Protein 6JJZ (pdb70)

B-factor: mean 35.09, std 12.52, range [17.29, 82.87]

Solvent-accessible surface area: 14186 Å² total; per-residue (Å²): 125,24,70,24,60,132,85,54,52,3,5,36,12,132,100,16,74,52,23,4,25,18,55,90,85,102,64,12,26,52,38,20,36,64,117,66,110,191,96,86,65,52,57,107,3,62,75,161,65,53,10,60,9,51,78,122,49,108,30,142,85,148,32,52,15,18,8,11,26,99,101,98,156,27,46,95,58,24,6,0,93,40,14,74,141,138,124,121,139,151,166,104,126,106,111,84,60,96,60,12,59,82,19,38,29,89,18,131,27,118,146,55,94,53,16,10,3,17,28,87,83,96,67,10,23,53,40,20,35,84,119,63,111,196,99,79,61,45,56,112,3,118,80,157,58,48,11,63,7,37,76,91,50,90,34,137,143,121,30,72,16,21,7,5,27,104,100,104,120,26,38,84,67,33,5,2,52,42,11,58,155,132,128,98,185,76,18,26,110,45,111,56,8,53,103,70,126,154,78,21,23,110,41,111,56,8,51,78,42,132

Sequence (210 aa):
SDPLPDNWEMAYTEKGEVYFIDHNTKTTSWLDPRLAKKAKPPEECKENELPYGWEKIDDPIYGTYYVDHINRRTQFENPVLEAKRKLQSEFEENEDSDPLPDNWEMAYTEKGEVYFIDHNTKTTSWLDPRLAKKAKPPEECKENELPYGWEKIDDPIYGTYYVDHINRRTQFENPVLEAKRKLQDRPPPYVAPPSYEDRPPPYVAPPSYE

Nearest PDB structures (foldseek):
  6jjz-assembly2_B  TM=1.011E+00  e=1.314E-18  Mus musculus
  6kkg-assembly2_B  TM=9.875E-01  e=2.073E-16  Mus musculus
  6j68-assembly1_A  TM=7.005E-01  e=6.373E-10  Mus musculus
  7bqf-assembly1_A-2  TM=5.981E-01  e=3.565E-08  Mus musculus
  2kxq-assembly1_A  TM=3.936E-01  e=7.627E-06  Homo sapiens

Organism: Mus musculus (NCBI:txid10090)

Foldseek 3Di:
DPDAPPQKDWDADPVGQIKIAHRVVRDIFSDRPVPDDDFDQLLPDDPPDGTPQKDWDADPPPGIWMARRVVGDIGRDRRNVVVNVVVD/DPVVVVDDDDDADPQKDWDADPVRQIWIARRVVRDIFNDRPVPDDDFDQLLPDDPPDGGPQKDWDADPPPGIWMARRVVGDIGRDRRSVVCVVVPD/DDDPDDDDDDDDD/DDDDDDDDDDDDD

InterPro domains:
  IPR001202 WW domain [PF00397] (303-332)
  IPR001202 WW domain [PS01159] (307-332)
  IPR001202 WW domain [PS01159] (353-378)
  IPR001202 WW domain [PS50020] (301-334)
  IPR001202 WW domain [PS50020] (347-380)
  IPR001202 WW domain [SM00456] (302-334)
  IPR001202 WW domain [SM00456] (348-380)
  IPR001202 WW domain [cd00201] (304-334)
  IPR001202 WW domain [cd00201] (350-380)
  IPR001478 PDZ domain [PF00595] (20-96)
  IPR001478 PDZ domain [PF00595] (427-494)
  IPR001478 PDZ domain [PF00595] (607-668)
  IPR001478 PDZ domain [PF00595] (780-857)
  IPR001478 PDZ domain [PF00595] (920-1005)
  IPR001478 PDZ domain [PF00595] (1140-1217)
  IPR001478 PDZ domain [PS50106] (17-101)
  IPR001478 PDZ domain [PS50106] (425-494)
  IPR001478 PDZ domain [PS50106] (604-667)
  IPR001478 PDZ domain [PS50106] (777-859)
  IPR001478 PDZ domain [PS50106] (919-1009)

GO terms:
  GO:0005515 protein binding (F, IPI)
  GO:0070697 activin receptor binding (F, IPI)
  GO:0007165 signal transduction (P, IPI)
  GO:0030425 dendrite (C, IDA)
  GO:2000809 positive regulation of synaptic vesicle clustering (P, IDA)
  GO:0097118 neuroligin clustering involved in postsynaptic membrane assembly (P, IDA)
  GO:0097546 ciliary base (C, IDA)
  GO:0001750 photoreceptor outer segment (C, IDA)
  GO:0001917 photoreceptor inner segment (C, IDA)
  GO:0005737 cytoplasm (C, IDA)
  GO:0005814 centriole (C, IDA)
  GO:0005886 plasma membrane (C, IDA)
  GO:0032926 negative regulation of activin receptor signaling pathway (P, IDA)
  GO:0060395 SMAD protein signal transduction (P, IDA)
  GO:0072583 clathrin-dependent endocytosis (P, IMP)
  GO:0070699 type II activin receptor binding (F, IPI)
  GO:0046332 SMAD binding (F, IPI)

Secondary structure (DSSP, 8-state):
--PPPTTEEEEE-TT--EEEEETTTTEEESS-GGG------GGGS-TT---TTEEEEEETTTEEEEEETTTTEEESS-HHHHHHHHH-/--TTTTSPPPPPPTTEEEEE-TT--EEEEETTTTEEESS-GGG------GGGS-TT---TTEEEEEETTTEEEEEETTTTEEESS-HHHHHHHHH-/---PPP-PPPPP-/--PPPP---PPP-

Radius of gyration: 23.73 Å; Cα contacts (8 Å, |Δi|>4): 358; chains: 4; bounding box: 59×40×75 Å

Structure (mmCIF, N/CA/C/O backbone):
data_6JJZ
#
_entry.id   6JJZ
#
_cell.length_a   46.899
_cell.length_b   58.582
_cell.length_c   86.298
_cell.angle_alpha   90.00
_cell.angle_beta   90.00
_cell.angle_gamma   90.00
#
_symmetry.space_group_name_H-M   'P 21 21 21'
#
loop_
_entity.id
_entity.type
_entity.pdbx_description
1 polymer 'Membrane-associated guanylate kinase, WW and PDZ domain-containing protein 2'
2 polymer 'Peptide from Dendrin'
3 non-polymer 'ACETATE ION'
4 non-polymer 'SULFATE ION'
5 water water
#
loop_
_atom_site.group_PDB
_atom_site.id
_atom_site.type_symbol
_atom_site.label_atom_id
_atom_site.label_alt_id
_atom_site.label_comp_id
_atom_site.label_asym_id
_atom_site.label_entity_id
_atom_site.label_seq_id
_atom_site.pdbx_PDB_ins_code
_atom_site.Cartn_x
_atom_site.Cartn_y
_atom_site.Cartn_z
_atom_site.occupancy
_atom_site.B_iso_or_equiv
_atom_site.auth_seq_id
_atom_site.auth_comp_id
_atom_site.auth_asym_id
_atom_site.auth_atom_id
_atom_site.pdbx_PDB_model_num
ATOM 1 N N . SER A 1 12 ? -4.493 7.123 5.731 1.00 63.09 300 SER A N 1
ATOM 2 C CA . SER A 1 12 ? -5.943 7.253 5.649 1.00 62.68 300 SER A CA 1
ATOM 3 C C . SER A 1 12 ? -6.655 6.339 6.647 1.00 58.20 300 SER A C 1
ATOM 4 O O . SER A 1 12 ? -7.300 5.367 6.262 1.00 60.58 300 SER A O 1
ATOM 6 N N . ASP A 1 13 ? -6.531 6.655 7.931 1.00 50.31 301 ASP A N 1
ATOM 7 C CA . ASP A 1 13 ? -7.263 5.934 8.968 1.00 46.01 301 ASP A CA 1
ATOM 8 C C . ASP A 1 13 ? -8.710 6.415 9.179 1.00 44.68 301 ASP A C 1
ATOM 9 O O . ASP A 1 13 ? -9.606 5.583 9.322 1.00 45.08 301 ASP A O 1
ATOM 14 N N . PRO A 1 14 ? -8.952 7.745 9.210 1.00 40.40 302 PRO A N 1
ATOM 15 C CA . PRO A 1 14 ? -10.294 8.159 9.644 1.00 36.36 302 PRO A CA 1
ATOM 16 C C . PRO A 1 14 ? -11.441 7.713 8.737 1.00 37.66 302 PRO A C 1
ATOM 17 O O . PRO A 1 14 ? -11.311 7.653 7.510 1.00 39.52 302 PRO A O 1
ATOM 21 N N . LEU A 1 15 ? -12.562 7.391 9.372 1.00 37.71 303 LEU A N 1
ATOM 22 C CA . LEU A 1 15 ? -13.823 7.210 8.671 1.00 31.84 303 LEU A CA 1
ATOM 23 C C . LEU A 1 15 ? -14.313 8.576 8.232 1.00 30.39 303 LEU A C 1
ATOM 24 O O . LEU A 1 15 ? -13.863 9.594 8.770 1.00 33.59 303 LEU A O 1
ATOM 29 N N . PRO A 1 16 ? -15.235 8.615 7.256 1.00 32.97 304 PRO A N 1
ATOM 30 C CA . PRO A 1 16 ? -15.872 9.886 6.906 1.00 33.77 304 PRO A CA 1
ATOM 31 C C . PRO A 1 16 ? -16.560 10.508 8.111 1.00 36.08 304 PRO A C 1
ATOM 32 O O . PRO A 1 16 ? -16.872 9.807 9.076 1.00 34.65 304 PRO A O 1
ATOM 36 N N . ASP A 1 17 ? -16.778 11.815 8.057 1.00 36.24 305 ASP A N 1
ATOM 37 C CA . ASP A 1 17 ? -17.460 12.511 9.134 1.00 38.01 305 ASP A CA 1
ATOM 38 C C . ASP A 1 17 ? -18.814 11.880 9.438 1.00 33.75 305 ASP A C 1
ATOM 39 O O . ASP A 1 17 ? -19.573 11.535 8.529 1.00 35.18 305 ASP A O 1
ATOM 44 N N . ASN A 1 18 ? -19.080 11.723 10.732 1.00 32.96 306 ASN A N 1
ATOM 45 C CA . ASN A 1 18 ? -20.348 11.234 11.262 1.00 36.70 306 ASN A CA 1
ATOM 46 C C . ASN A 1 18 ? -20.533 9.735 11.036 1.00 32.57 306 ASN A C 1
ATOM 47 O O . ASN A 1 18 ? -21.655 9.240 11.043 1.00 32.35 306 ASN A O 1
ATOM 52 N N . TRP A 1 19 ? -19.423 9.022 10.859 1.00 28.45 307 TRP A N 1
ATOM 53 C CA . TRP A 1 19 ? -19.436 7.563 10.831 1.00 25.11 307 TRP A CA 1
ATOM 54 C C . TRP A 1 19 ? -18.782 6.993 12.080 1.00 27.98 307 TRP A C 1
ATOM 55 O O . TRP A 1 19 ? -17.913 7.630 12.683 1.00 30.41 307 TRP A O 1
ATOM 66 N N . GLU A 1 20 ? -19.188 5.780 12.445 1.00 25.36 308 GLU A N 1
ATOM 67 C CA . GLU A 1 20 ? -18.499 4.995 13.467 1.00 25.96 308 GLU A CA 1
ATOM 68 C C . GLU A 1 20 ? -18.271 3.575 12.957 1.00 27.16 308 GLU A C 1
ATOM 69 O O . GLU A 1 20 ? -18.810 3.179 11.916 1.00 25.09 308 GLU A O 1
ATOM 75 N N . MET A 1 21 ? -17.458 2.807 13.671 1.00 22.92 309 MET A N 1
ATOM 76 C CA . MET A 1 21 ? -17.349 1.379 13.383 1.00 21.50 309 MET A CA 1
ATOM 77 C C . MET A 1 21 ? -17.542 0.644 14.694 1.00 25.37 309 MET A C 1
ATOM 78 O O . MET A 1 21 ? -17.212 1.166 15.762 1.00 26.34 309 MET A O 1
ATOM 83 N N . ALA A 1 22 ? -18.115 -0.546 14.609 1.00 23.85 310 ALA A N 1
ATOM 84 C CA . ALA A 1 22 ? -18.411 -1.335 15.797 1.00 23.94 310 ALA A CA 1
ATOM 85 C C . ALA A 1 22 ? -18.349 -2.820 15.482 1.00 25.11 310 ALA A C 1
ATOM 86 O O . ALA A 1 22 ? -18.140 -3.213 14.327 1.00 25.26 310 ALA A O 1
ATOM 88 N N . TYR A 1 23 ? -18.528 -3.652 16.507 1.00 25.57 311 TYR A N 1
ATOM 89 C CA . TYR A 1 23 ? -18.320 -5.098 16.365 1.00 24.57 311 TYR A CA 1
ATOM 90 C C . TYR A 1 23 ? -19.482 -5.916 16.908 1.00 24.15 311 TYR A C 1
ATOM 91 O O . TYR A 1 23 ? -20.074 -5.570 17.934 1.00 27.37 311 TYR A O 1
ATOM 100 N N . THR A 1 24 ? -19.818 -6.985 16.188 1.00 26.21 312 THR A N 1
ATOM 101 C CA . THR A 1 24 ? -20.846 -7.921 16.614 1.00 23.98 312 THR A CA 1
ATOM 102 C C . THR A 1 24 ? -20.285 -8.781 17.732 1.00 27.06 312 THR A C 1
ATOM 103 O O . THR A 1 24 ? -19.096 -8.714 18.019 1.00 28.84 312 THR A O 1
ATOM 107 N N . GLU A 1 25 ? -21.131 -9.600 18.350 1.00 32.13 313 GLU A N 1
ATOM 108 C CA . GLU A 1 25 ? -20.672 -10.486 19.414 1.00 33.89 313 GLU A CA 1
ATOM 109 C C . GLU A 1 25 ? -19.715 -11.538 18.876 1.00 33.12 313 GLU A C 1
ATOM 110 O O . GLU A 1 25 ? -19.016 -12.195 19.643 1.00 37.93 313 GLU A O 1
ATOM 116 N N . LYS A 1 26 ? -19.693 -11.693 17.555 1.00 30.82 314 LYS A N 1
ATOM 117 C CA . LYS A 1 26 ? -18.811 -12.651 16.901 1.00 35.27 314 LYS A CA 1
ATOM 118 C C . LYS A 1 26 ? -17.514 -11.983 16.484 1.00 28.81 314 LYS A C 1
ATOM 119 O O . LYS A 1 26 ? -16.665 -12.610 15.856 1.00 32.25 314 LYS A O 1
ATOM 125 N N . GLY A 1 27 ? -17.378 -10.702 16.823 1.00 28.37 315 GLY A N 1
ATOM 126 C CA . GLY A 1 27 ? -16.178 -9.943 16.518 1.00 32.01 315 GLY A CA 1
ATOM 127 C C . GLY A 1 27 ? -16.112 -9.404 15.102 1.00 30.90 315 GLY A C 1
ATOM 128 O O . GLY A 1 27 ? -15.038 -9.038 14.629 1.00 32.99 315 GLY A O 1
ATOM 129 N N . GLU A 1 28 ? -17.257 -9.362 14.422 1.00 28.35 316 GLU A N 1
ATOM 130 C CA . GLU A 1 28 ? -17.319 -8.912 13.032 1.00 26.07 316 GLU A CA 1
ATOM 131 C C . GLU A 1 28 ? -17.471 -7.404 12.990 1.00 26.85 316 GLU A C 1
ATOM 132 O O . GLU A 1 28 ? -18.356 -6.864 13.642 1.00 26.04 316 GLU A O 1
ATOM 138 N N . VAL A 1 29 ? -16.628 -6.728 12.217 1.00 28.08 317 VAL A N 1
ATOM 139 C CA . VAL A 1 29 ? -16.717 -5.276 12.127 1.00 24.46 317 VAL A CA 1
ATOM 140 C C . VAL A 1 29 ? -17.859 -4.863 11.206 1.00 22.67 317 VAL A C 1
ATOM 141 O O . VAL A 1 29 ? -18.162 -5.541 10.210 1.00 24.54 317 VAL A O 1
ATOM 145 N N . TYR A 1 30 ? -18.518 -3.765 11.559 1.00 23.25 318 TYR A N 1
ATOM 146 C CA . TYR A 1 30 ? -19.490 -3.149 10.657 1.00 25.39 318 TYR A CA 1
ATOM 147 C C . TYR A 1 30 ? -19.437 -1.636 10.824 1.00 24.44 318 TYR A C 1
ATOM 148 O O . TYR A 1 30 ? -18.805 -1.111 11.748 1.00 23.65 318 TYR A O 1
ATOM 157 N N . PHE A 1 31 ? -20.095 -0.926 9.920 1.00 22.24 319 PHE A N 1
ATOM 158 C CA . PHE A 1 31 ? -19.926 0.507 9.865 1.00 22.07 319 PHE A CA 1
ATOM 159 C C . PHE A 1 31 ? -21.251 1.221 10.054 1.00 23.00 319 PHE A C 1
ATOM 160 O O . PHE A 1 31 ? -22.289 0.770 9.576 1.00 24.84 319 PHE A O 1
ATOM 168 N N . ILE A 1 32 ? -21.201 2.305 10.816 1.00 21.73 320 ILE A N 1
ATOM 169 C CA . ILE A 1 32 ? -22.391 3.042 11.219 1.00 21.55 320 ILE A CA 1
ATOM 170 C C . ILE A 1 32 ? -22.363 4.418 10.590 1.00 23.76 320 ILE A C 1
ATOM 171 O O . ILE A 1 32 ? -21.449 5.203 10.826 1.00 28.89 320 ILE A O 1
ATOM 176 N N . ASP A 1 33 ? -23.358 4.681 9.747 1.00 24.48 321 ASP A N 1
ATOM 177 C CA . ASP A 1 33 ? -23.480 5.949 9.047 1.00 25.60 321 ASP A CA 1
ATOM 178 C C . ASP A 1 33 ? -24.566 6.818 9.681 1.00 27.55 321 ASP A C 1
ATOM 179 O O . ASP A 1 33 ? -25.753 6.650 9.398 1.00 31.67 321 ASP A O 1
ATOM 184 N N . HIS A 1 34 ? -24.157 7.750 10.542 1.00 28.79 322 HIS A N 1
ATOM 185 C CA . HIS A 1 34 ? -25.116 8.631 11.207 1.00 31.08 322 HIS A CA 1
ATOM 186 C C . HIS A 1 34 ? -25.748 9.650 10.255 1.00 33.35 322 HIS A C 1
ATOM 187 O O . HIS A 1 34 ? -26.746 10.290 10.594 1.00 38.80 322 HIS A O 1
ATOM 194 N N . ASN A 1 35 ? -25.170 9.810 9.067 1.00 32.22 323 ASN A N 1
ATOM 195 C CA . ASN A 1 35 ? -25.732 10.737 8.088 1.00 33.59 323 ASN A CA 1
ATOM 196 C C . ASN A 1 35 ? -27.085 10.272 7.578 1.00 37.36 323 ASN A C 1
ATOM 197 O O . ASN A 1 35 ? -27.972 11.082 7.303 1.00 46.23 323 ASN A O 1
ATOM 202 N N . THR A 1 36 ? -27.236 8.962 7.454 1.00 34.14 324 THR A N 1
ATOM 203 C CA . THR A 1 36 ? -28.432 8.376 6.870 1.00 33.96 324 THR A CA 1
ATOM 204 C C . THR A 1 36 ? -29.125 7.441 7.840 1.00 34.91 324 THR A C 1
ATOM 205 O O . THR A 1 36 ? -30.154 6.845 7.505 1.00 35.71 324 THR A O 1
ATOM 209 N N . LYS A 1 37 ? -28.551 7.326 9.037 1.00 31.50 325 LYS A N 1
ATOM 210 C CA . LYS A 1 37 ? -29.061 6.443 10.082 1.00 37.47 325 LYS A CA 1
ATOM 211 C C . LYS A 1 37 ? -29.158 5.002 9.588 1.00 35.85 325 LYS A C 1
ATOM 212 O O . LYS A 1 37 ? -30.200 4.351 9.716 1.00 35.78 325 LYS A O 1
ATOM 216 N N . THR A 1 38 ? -28.061 4.521 9.009 1.00 28.17 326 THR A N 1
ATOM 217 C CA . THR A 1 38 ? -27.975 3.156 8.502 1.00 24.53 326 THR A CA 1
ATOM 218 C C . THR A 1 38 ? -26.684 2.486 8.951 1.00 23.64 326 THR A C 1
ATOM 219 O O . THR A 1 38 ? -25.757 3.145 9.422 1.00 27.37 326 THR A O 1
ATOM 223 N N . THR A 1 39 ? -26.632 1.165 8.784 1.00 22.99 327 THR A N 1
ATOM 224 C CA . THR A 1 39 ? -25.428 0.385 9.046 1.00 22.37 327 THR A CA 1
ATOM 225 C C . THR A 1 39 ? -25.130 -0.479 7.828 1.00 23.30 327 THR A C 1
ATOM 226 O O . THR A 1 39 ? -26.033 -0.823 7.072 1.00 28.48 327 THR A O 1
ATOM 230 N N . SER A 1 40 ? -23.865 -0.841 7.656 1.00 22.82 328 SER A N 1
ATOM 231 C CA . SER A 1 40 ? -23.447 -1.627 6.489 1.00 23.65 328 SER A CA 1
ATOM 232 C C . SER A 1 40 ? -22.212 -2.435 6.812 1.00 25.05 328 SER A C 1
ATOM 233 O O . SER A 1 40 ? -21.393 -2.016 7.640 1.00 23.13 328 SER A O 1
ATOM 236 N N . TRP A 1 41 ? -22.063 -3.587 6.167 1.00 19.63 329 TRP A N 1
ATOM 237 C CA . TRP A 1 41 ? -20.836 -4.358 6.314 1.00 19.38 329 TRP A CA 1
ATOM 238 C C . TRP A 1 41 ? -19.684 -3.698 5.566 1.00 22.42 329 TRP A C 1
ATOM 239 O O . TRP A 1 41 ? -18.521 -3.996 5.824 1.00 25.24 329 TRP A O 1
ATOM 250 N N . LEU A 1 42 ? -20.005 -2.833 4.608 1.00 22.31 330 LEU A N 1
ATOM 251 C CA . LEU A 1 42 ? -18.973 -2.245 3.759 1.00 21.50 330 LEU A CA 1
ATOM 252 C C . LEU A 1 42 ? -18.245 -1.077 4.405 1.00 23.01 330 LEU A C 1
ATOM 253 O O . LEU A 1 42 ? -18.861 -0.087 4.797 1.00 24.25 330 LEU A O 1
ATOM 258 N N . ASP A 1 43 ? -16.925 -1.195 4.475 1.00 22.70 331 ASP A N 1
ATOM 259 C CA . ASP A 1 43 ? -16.059 -0.081 4.887 1.00 19.12 331 ASP A CA 1
ATOM 260 C C . ASP A 1 43 ? -16.084 1.010 3.812 1.00 24.40 331 ASP A C 1
ATOM 261 O O . ASP A 1 43 ? -15.610 0.782 2.697 1.00 24.04 331 ASP A O 1
ATOM 266 N N . PRO A 1 44 ? -16.617 2.201 4.137 1.00 24.33 332 PRO A N 1
ATOM 267 C CA . PRO A 1 44 ? -16.697 3.245 3.108 1.00 25.24 332 PRO A CA 1
ATOM 268 C C . PRO A 1 44 ? -15.316 3.692 2.630 1.00 26.18 332 PRO A C 1
ATOM 269 O O . PRO A 1 44 ? -15.181 4.216 1.526 1.00 28.32 332 PRO A O 1
ATOM 273 N N . ARG A 1 45 ? -14.297 3.481 3.460 1.00 26.09 333 ARG A N 1
ATOM 274 C CA . ARG A 1 45 ? -12.936 3.862 3.105 1.00 25.07 333 ARG A CA 1
ATOM 275 C C . ARG A 1 45 ? -12.388 2.982 1.992 1.00 24.74 333 ARG A C 1
ATOM 276 O O . ARG A 1 45 ? -11.422 3.362 1.330 1.00 29.12 333 ARG A O 1
ATOM 284 N N . LEU A 1 46 ? -13.001 1.811 1.813 1.00 22.91 334 LEU A N 1
ATOM 285 C CA . LEU A 1 46 ? -12.511 0.800 0.881 1.00 22.34 334 LEU A CA 1
ATOM 286 C C . LEU A 1 46 ? -13.317 0.748 -0.425 1.00 21.43 334 LEU A C 1
ATOM 287 O O . LEU A 1 46 ? -13.061 -0.122 -1.261 1.00 25.86 334 LEU A O 1
ATOM 292 N N . ALA A 1 47 ? -14.278 1.655 -0.585 1.00 23.01 335 ALA A N 1
ATOM 293 C CA . ALA A 1 47 ? -15.123 1.635 -1.797 1.00 24.21 335 ALA A CA 1
ATOM 294 C C . ALA A 1 47 ? -14.295 1.766 -3.063 1.00 23.81 335 ALA A C 1
ATOM 295 O O . ALA A 1 47 ? -13.379 2.591 -3.132 1.00 24.69 335 ALA A O 1
ATOM 297 N N . LYS A 1 48 ? -14.649 0.975 -4.078 1.00 22.63 336 LYS A N 1
ATOM 298 C CA . LYS A 1 48 ? -13.974 1.035 -5.371 1.00 23.64 336 LYS A CA 1
ATOM 299 C C . LYS A 1 48 ? -14.967 1.343 -6.489 1.00 25.50 336 LYS A C 1
ATOM 300 O O . LYS A 1 48 ? -16.179 1.267 -6.291 1.00 25.18 336 LYS A O 1
ATOM 304 N N . LYS A 1 49 ? -14.448 1.682 -7.667 1.00 29.41 337 LYS A N 1
ATOM 305 C CA . LYS A 1 49 ? -15.318 2.027 -8.781 1.00 29.96 337 LYS A CA 1
ATOM 306 C C . LYS A 1 49 ? -16.219 0.851 -9.131 1.00 24.15 337 LYS A C 1
ATOM 307 O O . LYS A 1 49 ? -15.787 -0.304 -9.138 1.00 27.63 337 LYS A O 1
ATOM 313 N N . ALA A 1 50 ? -17.477 1.150 -9.422 1.00 26.43 338 ALA A N 1
ATOM 314 C CA . ALA A 1 50 ? -18.388 0.125 -9.896 1.00 25.06 338 ALA A CA 1
ATOM 315 C C . ALA A 1 50 ? -17.954 -0.348 -11.281 1.00 22.60 338 ALA A C 1
ATOM 316 O O . ALA A 1 50 ? -17.357 0.413 -12.048 1.00 27.44 338 ALA A O 1
ATOM 318 N N . LYS A 1 51 ? -18.231 -1.613 -11.568 1.00 23.49 339 LYS A N 1
ATOM 319 C CA . LYS A 1 51 ? -18.004 -2.158 -12.911 1.00 27.94 339 LYS A CA 1
ATOM 320 C C . LYS A 1 51 ? -19.168 -3.052 -13.274 1.00 22.92 339 LYS A C 1
ATOM 321 O O . LYS A 1 51 ? -19.584 -3.888 -12.466 1.00 23.95 339 LYS A O 1
ATOM 327 N N . PRO A 1 52 ? -19.702 -2.888 -14.492 1.00 23.32 340 PRO A N 1
ATOM 328 C CA . PRO A 1 52 ? -20.645 -3.904 -14.965 1.00 27.70 340 PRO A CA 1
ATOM 329 C C . PRO A 1 52 ? -20.065 -5.298 -14.767 1.00 20.59 340 PRO A C 1
ATOM 330 O O . PRO A 1 52 ? -18.886 -5.508 -15.035 1.00 21.25 340 PRO A O 1
ATOM 334 N N . PRO A 1 53 ? -20.886 -6.245 -14.302 1.00 22.28 341 PRO A N 1
ATOM 335 C CA . PRO A 1 53 ? -20.339 -7.556 -13.948 1.00 24.27 341 PRO A CA 1
ATOM 336 C C . PRO A 1 53 ? -19.702 -8.257 -15.144 1.00 24.07 341 PRO A C 1
ATOM 337 O O . PRO A 1 53 ? -18.693 -8.932 -14.986 1.00 23.52 341 PRO A O 1
ATOM 341 N N . GLU A 1 54 ? -20.247 -8.059 -16.343 1.00 20.94 342 GLU A N 1
ATOM 342 C CA . GLU A 1 54 ? -19.720 -8.747 -17.502 1.00 21.52 342 GLU A CA 1
ATOM 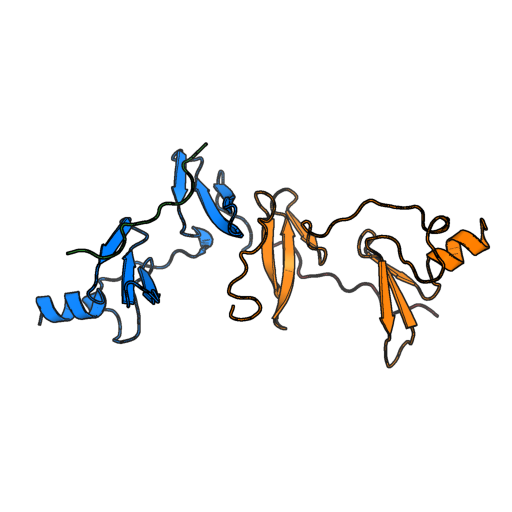343 C C . GLU A 1 54 ? -18.342 -8.223 -17.915 1.00 23.21 342 GLU A C 1
ATOM 344 O O . GLU A 1 54 ? -17.634 -8.857 -18.692 1.00 26.59 342 GLU A O 1
ATOM 350 N N . GLU A 1 55 ? -17.950 -7.071 -17.374 1.00 22.57 343 GLU A N 1
ATOM 351 C CA . GLU A 1 55 ? -16.670 -6.476 -17.744 1.00 22.56 343 GLU A CA 1
ATOM 352 C C . GLU A 1 55 ? -15.553 -6.892 -16.780 1.00 26.85 343 GLU A C 1
ATOM 353 O O . GLU A 1 55 ? -14.408 -6.459 -16.918 1.00 27.41 343 GLU A O 1
ATOM 359 N N . CYS A 1 56 ? -15.879 -7.750 -15.820 1.00 22.90 344 CYS A N 1
ATOM 360 C CA . CYS A 1 56 ? -14.860 -8.252 -14.898 1.00 22.75 344 CYS A CA 1
ATOM 361 C C . CYS A 1 56 ? -14.168 -9.468 -15.503 1.00 27.94 344 CYS A C 1
ATOM 362 O O . CYS A 1 56 ? -14.729 -10.149 -16.360 1.00 28.90 344 CYS A O 1
ATOM 365 N N . LYS A 1 57 ? -12.935 -9.716 -15.070 1.00 36.72 345 LYS A N 1
ATOM 366 C CA . LYS A 1 57 ? -12.197 -10.895 -15.502 1.00 40.76 345 LYS A CA 1
ATOM 367 C C . LYS A 1 57 ? -12.779 -12.134 -14.839 1.00 42.68 345 LYS A C 1
ATOM 368 O O . LYS A 1 57 ? -13.550 -12.029 -13.883 1.00 39.45 345 LYS A O 1
ATOM 370 N N . GLU A 1 58 ? -12.410 -13.301 -15.359 1.00 46.80 346 GLU A N 1
ATOM 371 C CA . GLU A 1 58 ? -12.981 -14.572 -14.926 1.00 48.71 346 GLU A CA 1
ATOM 372 C C . GLU A 1 58 ? -12.893 -14.802 -13.418 1.00 49.38 346 GLU A C 1
ATOM 373 O O . GLU A 1 58 ? -13.880 -15.190 -12.792 1.00 52.93 346 GLU A O 1
ATOM 375 N N . ASN A 1 59 ? -11.724 -14.564 -12.833 1.00 47.92 347 ASN A N 1
ATOM 376 C CA . ASN A 1 59 ? -11.533 -14.836 -11.407 1.00 51.75 347 ASN A CA 1
ATOM 377 C C . ASN A 1 59 ? -11.629 -13.584 -10.528 1.00 54.27 347 ASN A C 1
ATOM 378 O O . ASN A 1 59 ? -11.090 -13.541 -9.422 1.00 53.96 347 ASN A O 1
ATOM 383 N N . GLU A 1 60 ? -12.331 -12.576 -11.032 1.00 51.95 348 GLU A N 1
ATOM 384 C CA . GLU A 1 60 ? -12.504 -11.300 -10.348 1.00 46.18 348 GLU A CA 1
ATOM 385 C C . GLU A 1 60 ? -13.983 -11.076 -10.051 1.00 41.85 348 GLU A C 1
ATOM 386 O O . GLU A 1 60 ? -14.838 -11.465 -10.848 1.00 45.03 348 GLU A O 1
ATOM 392 N N . LEU A 1 61 ? -14.297 -10.477 -8.902 1.00 30.39 349 LEU A N 1
ATOM 393 C CA . LEU A 1 61 ? -15.675 -10.090 -8.640 1.00 27.62 349 LEU A CA 1
ATOM 394 C C . LEU A 1 61 ? -15.789 -8.577 -8.650 1.00 26.93 349 LEU A C 1
ATOM 395 O O . LEU A 1 61 ? -14.819 -7.884 -8.346 1.00 29.29 349 LEU A O 1
ATOM 400 N N . PRO A 1 62 ? -16.973 -8.049 -9.005 1.00 25.21 350 PRO A N 1
ATOM 401 C CA . PRO A 1 62 ? -17.097 -6.596 -8.929 1.00 21.45 350 PRO A CA 1
ATOM 402 C C . PRO A 1 62 ? -17.018 -6.141 -7.488 1.00 21.11 350 PRO A C 1
ATOM 403 O O . PRO A 1 62 ? -17.296 -6.935 -6.593 1.00 23.62 350 PRO A O 1
ATOM 407 N N . TYR A 1 63 ? -16.654 -4.888 -7.275 1.00 24.05 351 TYR A N 1
ATOM 408 C CA . TYR A 1 63 ? -16.639 -4.368 -5.909 1.00 21.19 351 TYR A CA 1
ATOM 409 C C . TYR A 1 63 ? -17.994 -4.549 -5.230 1.00 27.30 351 TYR A C 1
ATOM 410 O O . TYR A 1 63 ? -19.040 -4.336 -5.842 1.00 26.80 351 TYR A O 1
ATOM 419 N N . GLY A 1 64 ? -17.969 -4.934 -3.956 1.00 25.17 352 GLY A N 1
ATOM 420 C CA . GLY A 1 64 ? -19.185 -5.094 -3.179 1.00 23.14 352 GLY A CA 1
ATOM 421 C C . GLY A 1 64 ? -19.644 -6.535 -3.062 1.00 24.61 352 GLY A C 1
ATOM 422 O O . GLY A 1 64 ? -20.473 -6.868 -2.212 1.00 26.13 352 GLY A O 1
ATOM 423 N N . TRP A 1 65 ? -19.113 -7.401 -3.922 1.00 23.42 353 TRP A N 1
ATOM 424 C CA . TRP A 1 65 ? -19.462 -8.818 -3.872 1.00 20.93 353 TRP A CA 1
ATOM 425 C C . TRP A 1 65 ? -18.502 -9.641 -3.032 1.00 23.66 353 TRP A C 1
ATOM 426 O O . TRP A 1 65 ? -17.297 -9.378 -3.001 1.00 28.22 353 TRP A O 1
ATOM 437 N N . GLU A 1 66 ? -19.052 -10.681 -2.420 1.00 24.37 354 GLU A N 1
ATOM 438 C CA . GLU A 1 66 ? -18.299 -11.621 -1.607 1.00 26.95 354 GLU A CA 1
ATOM 439 C C . GLU A 1 66 ? -18.677 -13.048 -1.993 1.00 29.77 354 GLU A C 1
ATOM 440 O O . GLU A 1 66 ? -19.862 -13.363 -2.155 1.00 27.66 354 GLU A O 1
ATOM 446 N N . LYS A 1 67 ? -17.673 -13.907 -2.151 1.00 27.05 355 LYS A N 1
ATOM 447 C CA . LYS A 1 67 ? -17.914 -15.328 -2.378 1.00 26.84 355 LYS A CA 1
ATOM 448 C C . LYS A 1 67 ? -17.906 -16.042 -1.037 1.00 30.18 355 LYS A C 1
ATOM 449 O O . LYS A 1 67 ? -16.978 -15.874 -0.261 1.00 33.10 355 LYS A O 1
ATOM 455 N N . ILE A 1 68 ? -18.948 -16.813 -0.762 1.00 28.15 356 ILE A N 1
ATOM 456 C CA . ILE A 1 68 ? -19.023 -17.545 0.504 1.00 29.07 356 ILE A CA 1
ATOM 457 C C . ILE A 1 68 ? -19.001 -19.039 0.242 1.00 33.42 356 ILE A C 1
ATOM 458 O O . ILE A 1 68 ? -19.764 -19.548 -0.584 1.00 36.77 356 ILE A O 1
ATOM 463 N N . ASP A 1 69 ? -18.115 -19.752 0.927 1.00 40.29 357 ASP A N 1
ATOM 464 C CA . ASP A 1 69 ? -18.125 -21.202 0.818 1.00 47.17 357 ASP A CA 1
ATOM 465 C C . ASP A 1 69 ? -18.664 -21.777 2.113 1.00 48.76 357 ASP A C 1
ATOM 466 O O . ASP A 1 69 ? -17.949 -21.873 3.109 1.00 51.19 357 ASP A O 1
ATOM 471 N N . ASP A 1 70 ? -19.943 -22.130 2.089 1.00 49.18 358 ASP A N 1
ATOM 472 C CA . ASP A 1 70 ? -20.630 -22.652 3.258 1.00 56.26 358 ASP A CA 1
ATOM 473 C C . ASP A 1 70 ? -20.486 -24.170 3.308 1.00 54.94 358 ASP A C 1
ATOM 474 O O . ASP A 1 70 ? -20.799 -24.855 2.335 1.00 53.29 358 ASP A O 1
ATOM 479 N N . PRO A 1 71 ? -20.000 -24.699 4.444 1.00 62.83 359 PRO A N 1
ATOM 480 C CA . PRO A 1 71 ? -19.830 -26.147 4.610 1.00 62.47 359 PRO A CA 1
ATOM 481 C C . PRO A 1 71 ? -21.135 -26.914 4.415 1.00 62.73 359 PRO A C 1
ATOM 482 O O . PRO A 1 71 ? -21.121 -28.027 3.891 1.00 65.79 359 PRO A O 1
ATOM 486 N N . ILE A 1 72 ? -22.249 -26.317 4.827 1.00 61.96 360 ILE A N 1
ATOM 487 C CA . ILE A 1 72 ? -23.542 -26.986 4.754 1.00 63.64 360 ILE A CA 1
ATOM 488 C C . ILE A 1 72 ? -24.354 -26.583 3.521 1.00 65.44 360 ILE A C 1
ATOM 489 O O . ILE A 1 72 ? -25.084 -27.398 2.958 1.00 59.67 360 ILE A O 1
ATOM 491 N N . TYR A 1 73 ? -24.227 -25.330 3.095 1.00 68.56 361 TYR A N 1
ATOM 492 C CA . TYR A 1 73 ? -25.087 -24.820 2.030 1.00 64.10 361 TYR A CA 1
ATOM 493 C C . TYR A 1 73 ? -24.340 -24.609 0.716 1.00 58.59 361 TYR A C 1
ATOM 494 O O . TYR A 1 73 ? -24.942 -24.278 -0.301 1.00 55.93 361 TYR A O 1
ATOM 503 N N . GLY A 1 74 ? -23.030 -24.823 0.738 1.00 54.85 362 GLY A N 1
ATOM 504 C CA . GLY A 1 74 ? -22.234 -24.749 -0.471 1.00 46.67 362 GLY A CA 1
ATOM 505 C C . GLY A 1 74 ? -21.825 -23.327 -0.806 1.00 40.41 362 GLY A C 1
ATOM 506 O O . GLY A 1 74 ? -21.983 -22.410 0.003 1.00 40.28 362 GLY A O 1
ATOM 507 N N . THR A 1 75 ? -21.293 -23.156 -2.012 1.00 42.23 363 THR A N 1
ATOM 508 C CA . THR A 1 75 ? -20.824 -21.859 -2.485 1.00 38.53 363 THR A CA 1
ATOM 509 C C . THR A 1 75 ? -21.988 -20.974 -2.932 1.00 31.64 363 THR A C 1
ATOM 510 O O . THR A 1 75 ? -22.904 -21.443 -3.604 1.00 32.01 363 THR A O 1
ATOM 514 N N . TYR A 1 76 ? -21.959 -19.700 -2.546 1.00 28.51 364 TYR A N 1
ATOM 515 C CA . TYR A 1 76 ? -22.885 -18.729 -3.114 1.00 30.89 364 TYR A CA 1
ATOM 516 C C . TYR A 1 76 ? -22.271 -17.345 -3.072 1.00 30.89 364 TYR A C 1
ATOM 517 O O . TYR A 1 76 ? -21.168 -17.158 -2.558 1.00 27.15 364 TYR A O 1
ATOM 526 N N . TYR A 1 77 ? -22.968 -16.371 -3.652 1.00 24.37 365 TYR A N 1
ATOM 527 C CA . TYR A 1 77 ? -22.397 -15.051 -3.811 1.00 21.63 365 TYR A CA 1
ATOM 528 C C . TYR A 1 77 ? -23.273 -14.038 -3.128 1.00 24.41 365 TYR A C 1
ATOM 529 O O . TYR A 1 77 ? -24.496 -14.133 -3.176 1.00 25.78 365 TYR A O 1
ATOM 538 N N . VAL A 1 78 ? -22.630 -13.070 -2.483 1.00 22.36 366 VAL A N 1
ATOM 539 C CA . VAL A 1 78 ? -23.326 -12.055 -1.702 1.00 23.89 366 VAL A CA 1
ATOM 540 C C . VAL A 1 78 ? -23.007 -10.669 -2.241 1.00 21.99 366 VAL A C 1
ATOM 541 O O . VAL A 1 78 ? -21.840 -10.306 -2.383 1.00 23.64 366 VAL A O 1
ATOM 545 N N . ASP A 1 79 ? -24.047 -9.897 -2.547 1.00 20.76 367 ASP A N 1
ATOM 546 C CA . ASP A 1 79 ? -23.891 -8.541 -3.044 1.00 19.54 367 ASP A CA 1
ATOM 547 C C . ASP A 1 79 ? -24.198 -7.608 -1.890 1.00 23.23 367 ASP A C 1
ATOM 548 O O . ASP A 1 79 ? -25.353 -7.460 -1.515 1.00 24.48 367 ASP A O 1
ATOM 553 N N . HIS A 1 80 ? -23.166 -6.973 -1.343 1.00 20.57 368 HIS A N 1
ATOM 554 C CA . HIS A 1 80 ? -23.353 -6.111 -0.174 1.00 20.08 368 HIS A CA 1
ATOM 555 C C . HIS A 1 80 ? -23.859 -4.715 -0.505 1.00 25.22 368 HIS A C 1
ATOM 556 O O . HIS A 1 80 ? -24.291 -3.987 0.391 1.00 23.26 368 HIS A O 1
ATOM 563 N N . ILE A 1 81 ? -23.802 -4.328 -1.778 1.00 22.77 369 ILE A N 1
ATOM 564 C CA . ILE A 1 81 ? -24.349 -3.048 -2.204 1.00 22.45 369 ILE A CA 1
ATOM 565 C C . ILE A 1 81 ? -25.870 -3.109 -2.222 1.00 21.90 369 ILE A C 1
ATOM 566 O O . ILE A 1 81 ? -26.547 -2.268 -1.613 1.00 27.75 369 ILE A O 1
ATOM 571 N N . ASN A 1 82 ? -26.398 -4.132 -2.895 1.00 24.43 370 ASN A N 1
ATOM 572 C CA . ASN A 1 82 ? -27.838 -4.307 -3.037 1.00 23.11 370 ASN A CA 1
ATOM 573 C C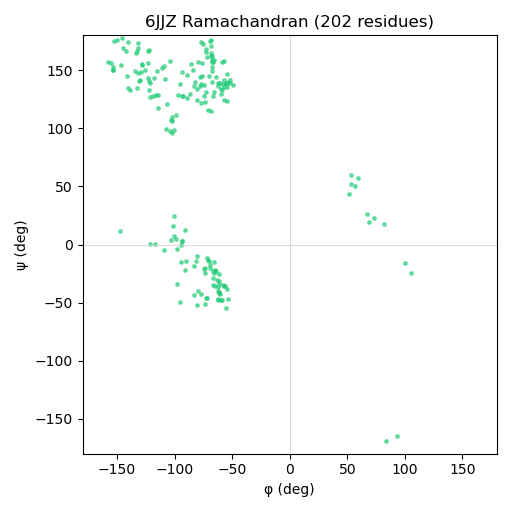 . ASN A 1 82 ? -28.463 -5.296 -2.052 1.00 26.80 370 ASN A C 1
ATOM 574 O O . ASN A 1 82 ? -29.687 -5.452 -2.030 1.00 28.15 370 ASN A O 1
ATOM 579 N N . ARG A 1 83 ? -27.622 -5.934 -1.233 1.00 23.24 371 ARG A N 1
ATOM 580 C CA . ARG A 1 83 ? -28.048 -6.883 -0.195 1.00 20.93 371 ARG A CA 1
ATOM 581 C C . ARG A 1 83 ? -28.823 -8.054 -0.793 1.00 27.91 371 ARG A C 1
ATOM 582 O O . ARG A 1 83 ? -29.966 -8.327 -0.417 1.00 30.51 371 ARG A O 1
ATOM 590 N N . ARG A 1 84 ? -28.169 -8.743 -1.723 1.00 29.75 372 ARG A N 1
ATOM 591 C CA . ARG A 1 84 ? -28.738 -9.892 -2.417 1.00 28.51 372 ARG A CA 1
ATOM 592 C C . ARG A 1 84 ? -27.836 -11.103 -2.231 1.00 27.80 372 ARG A C 1
ATOM 593 O O . ARG A 1 84 ? -26.648 -10.963 -1.981 1.00 26.09 372 ARG A O 1
ATOM 601 N N . THR A 1 85 ? -28.392 -12.301 -2.355 1.00 29.60 373 THR A N 1
ATOM 602 C CA . THR A 1 85 ? -27.561 -13.497 -2.401 1.00 24.61 373 THR A CA 1
ATOM 603 C C . THR A 1 85 ? -28.032 -14.330 -3.578 1.00 26.79 373 THR A C 1
ATOM 604 O O . THR A 1 85 ? -29.211 -14.318 -3.909 1.00 27.93 373 THR A O 1
ATOM 608 N N . GLN A 1 86 ? -27.105 -15.037 -4.211 1.00 25.14 374 GLN A N 1
ATOM 609 C CA . GLN A 1 86 ? -27.448 -15.868 -5.367 1.00 22.85 374 GLN A CA 1
ATOM 610 C C . GLN A 1 86 ? -26.446 -16.990 -5.528 1.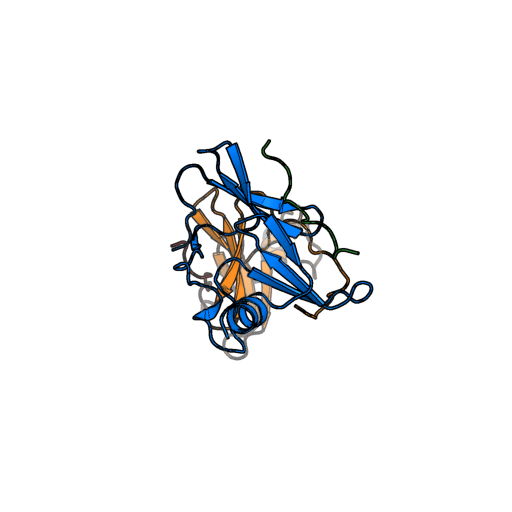00 23.81 374 GLN A C 1
ATOM 611 O O . GLN A 1 86 ? -25.305 -16.879 -5.099 1.00 25.04 374 GLN A O 1
ATOM 617 N N . PHE A 1 87 ? -26.867 -18.065 -6.189 1.00 26.52 375 PHE A N 1
ATOM 618 C CA . PHE A 1 87 ? -25.990 -19.196 -6.426 1.00 31.30 375 PHE A CA 1
ATOM 619 C C . PHE A 1 87 ? -24.990 -18.932 -7.557 1.00 28.08 375 PHE A C 1
ATOM 620 O O . PHE A 1 87 ? -23.820 -19.286 -7.459 1.00 27.42 375 PHE A O 1
ATOM 628 N N . GLU A 1 88 ? -25.447 -18.325 -8.645 1.00 25.69 376 GLU A N 1
ATOM 629 C CA . GLU A 1 88 ? -24.567 -18.147 -9.781 1.00 23.25 376 GLU A CA 1
ATOM 630 C C . GLU A 1 88 ? -23.533 -17.059 -9.561 1.00 25.53 376 GLU A C 1
ATOM 631 O O . GLU A 1 88 ? -23.846 -15.989 -9.040 1.00 25.60 376 GLU A O 1
ATOM 637 N N . ASN A 1 89 ? -22.300 -17.335 -9.976 1.00 23.71 377 ASN A N 1
ATOM 638 C CA . ASN A 1 89 ? -21.268 -16.305 -9.995 1.00 22.66 377 ASN A CA 1
ATOM 639 C C . ASN A 1 89 ? -21.772 -15.152 -10.861 1.00 26.64 377 ASN A C 1
ATOM 640 O O . ASN A 1 89 ? -22.118 -15.377 -12.018 1.00 24.45 377 ASN A O 1
ATOM 645 N N . PRO A 1 90 ? -21.818 -13.925 -10.314 1.00 20.62 378 PRO A N 1
ATOM 646 C CA . PRO A 1 90 ? -22.483 -12.828 -11.035 1.00 20.82 378 PRO A CA 1
ATOM 647 C C . PRO A 1 90 ? -21.777 -12.418 -12.324 1.00 22.30 378 PRO A C 1
ATOM 648 O O . PRO A 1 90 ? -22.432 -11.937 -13.257 1.00 20.78 378 PRO A O 1
ATOM 652 N N . VAL A 1 91 ? -20.462 -12.598 -12.371 1.00 21.95 379 VAL A N 1
ATOM 653 C CA . VAL A 1 91 ? -19.679 -12.265 -13.554 1.00 20.59 379 VAL A CA 1
ATOM 654 C C . VAL A 1 91 ? -19.971 -13.288 -14.633 1.00 22.50 379 VAL A C 1
ATOM 655 O O . VAL A 1 91 ? -20.204 -12.944 -15.792 1.00 23.89 379 VAL A O 1
ATOM 659 N N . LEU A 1 92 ? -19.963 -14.559 -14.241 1.00 23.40 380 LEU A N 1
ATOM 660 C CA . LEU A 1 92 ? -20.303 -15.624 -15.175 1.00 24.93 380 LEU A CA 1
ATOM 661 C C . LEU A 1 92 ? -21.738 -15.469 -15.658 1.00 23.57 380 LEU A C 1
ATOM 662 O O . LEU A 1 92 ? -22.030 -15.683 -16.841 1.00 25.92 380 LEU A O 1
ATOM 667 N N . GLU A 1 93 ? -22.632 -15.090 -14.746 1.00 22.94 381 GLU A N 1
ATOM 668 C CA . GLU A 1 93 ? -24.038 -14.920 -15.099 1.00 22.30 381 GLU A CA 1
ATOM 669 C C . GLU A 1 93 ? -24.234 -13.837 -16.146 1.00 24.12 381 GLU A C 1
ATOM 670 O O . GLU A 1 93 ? -24.934 -14.033 -17.140 1.00 24.27 381 GLU A O 1
ATOM 676 N N . ALA A 1 94 ? -23.591 -12.698 -15.927 1.00 21.26 382 ALA A N 1
ATOM 677 C CA . ALA A 1 94 ? -23.706 -11.580 -16.852 1.00 22.11 382 ALA A CA 1
ATOM 678 C C . ALA A 1 94 ? -23.175 -11.949 -18.231 1.00 26.56 382 ALA A C 1
ATOM 679 O O . ALA A 1 94 ? -23.822 -11.696 -19.242 1.00 25.55 382 ALA A O 1
ATOM 681 N N . LYS A 1 95 ? -21.994 -12.555 -18.266 1.00 22.07 383 LYS A N 1
ATOM 682 C CA . LYS A 1 95 ? -21.411 -12.985 -19.533 1.00 22.78 383 LYS A CA 1
ATOM 683 C C . LYS A 1 95 ? -22.313 -13.988 -20.228 1.00 26.26 383 LYS A C 1
ATOM 684 O O . LYS A 1 95 ? -22.513 -13.907 -21.441 1.00 30.36 383 LYS A O 1
ATOM 690 N N . ARG A 1 96 ? -22.861 -14.921 -19.458 1.00 26.59 384 ARG A N 1
ATOM 691 C CA . ARG A 1 96 ? -23.768 -15.931 -19.997 1.00 27.55 384 ARG A CA 1
ATOM 692 C C . ARG A 1 96 ? -25.001 -15.321 -20.655 1.00 31.21 384 ARG A C 1
ATOM 693 O O . ARG A 1 96 ? -25.359 -15.683 -21.781 1.00 32.73 384 ARG A O 1
ATOM 701 N N . LYS A 1 97 ? -25.639 -14.386 -19.962 1.00 32.00 385 LYS A N 1
ATOM 702 C CA . LYS A 1 97 ? -26.891 -13.815 -20.448 1.00 32.52 385 LYS A CA 1
ATOM 703 C C . LYS A 1 97 ? -26.678 -12.857 -21.617 1.00 35.51 385 LYS A C 1
ATOM 704 O O . LYS A 1 97 ? -27.575 -12.670 -22.442 1.00 43.97 385 LYS A O 1
ATOM 710 N N . LEU A 1 98 ? -25.483 -12.281 -21.718 1.00 29.18 386 LEU A N 1
ATOM 711 C CA . LEU A 1 98 ? -25.174 -11.380 -22.822 1.00 29.67 386 LEU A CA 1
ATOM 712 C C . LEU A 1 98 ? -24.556 -12.115 -24.016 1.00 41.84 386 LEU A C 1
ATOM 713 O O . LEU A 1 98 ? -24.606 -11.618 -25.145 1.00 45.36 386 LEU A O 1
ATOM 718 N N . GLN A 1 99 ? -23.973 -13.287 -23.762 1.00 40.29 387 GLN A N 1
ATOM 719 C CA . GLN A 1 99 ? -23.283 -14.059 -24.798 1.00 48.16 387 GLN A CA 1
ATOM 720 C C . GLN A 1 99 ? -24.198 -14.396 -25.961 1.00 46.16 387 GLN A C 1
ATOM 721 O O . GLN A 1 99 ? -23.738 -14.913 -26.974 1.00 56.31 387 GLN A O 1
ATOM 723 N N . SER B 1 4 ? -8.786 -15.528 9.402 1.00 41.15 292 SER B N 1
ATOM 724 C CA . SER B 1 4 ? -7.623 -16.406 9.308 1.00 35.20 292 SER B CA 1
ATOM 725 C C . SER B 1 4 ? -7.916 -17.794 9.873 1.00 37.06 292 SER B C 1
ATOM 726 O O . SER B 1 4 ? -8.896 -17.990 10.589 1.00 39.54 292 SER B O 1
ATOM 729 N N . GLU B 1 5 ? -7.057 -18.758 9.555 1.00 34.05 293 GLU B N 1
ATOM 730 C CA .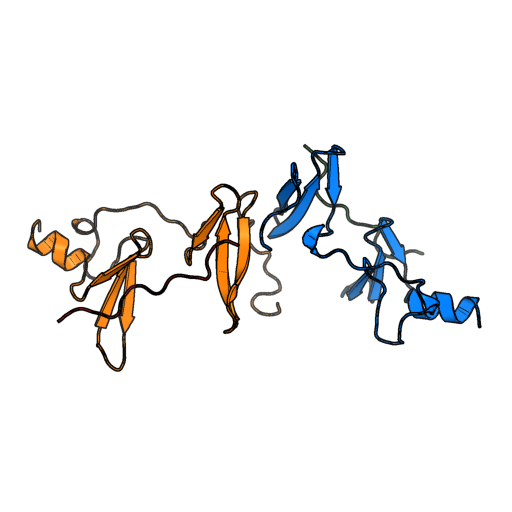 GLU B 1 5 ? -7.334 -20.160 9.862 1.00 30.84 293 GLU B CA 1
ATOM 731 C C . GLU B 1 5 ? -6.961 -20.546 11.299 1.00 32.71 293 GLU B C 1
ATOM 732 O O . GLU B 1 5 ? -7.434 -21.560 11.810 1.00 37.13 293 GLU B O 1
ATOM 738 N N . PHE B 1 6 ? -6.117 -19.748 11.947 1.00 30.32 294 PHE B N 1
ATOM 739 C CA . PHE B 1 6 ? -5.682 -20.087 13.300 1.00 35.26 294 PHE B CA 1
ATOM 740 C C . PHE B 1 6 ? -6.807 -19.835 14.302 1.00 32.72 294 PHE B C 1
ATOM 741 O O . PHE B 1 6 ? -7.317 -18.718 14.407 1.00 35.02 294 PHE B O 1
ATOM 749 N N . GLU B 1 7 ? -7.173 -20.889 15.033 1.00 33.60 295 GLU B N 1
ATOM 750 C CA . GLU B 1 7 ? -8.313 -20.872 15.948 1.00 37.67 295 GLU B CA 1
ATOM 751 C C . GLU B 1 7 ? -9.557 -20.358 15.236 1.00 38.49 295 GLU B C 1
ATOM 752 O O . GLU B 1 7 ? -10.317 -19.556 15.778 1.00 38.61 295 GLU B O 1
ATOM 758 N N . GLU B 1 8 ? -9.749 -20.844 14.010 1.00 40.14 296 GLU B N 1
ATOM 759 C CA . GLU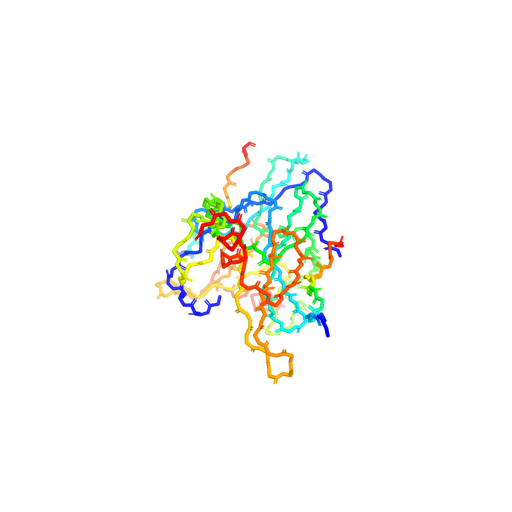 B 1 8 ? -10.776 -20.339 13.108 1.00 42.15 296 GLU B CA 1
ATOM 760 C C . GLU B 1 8 ? -12.197 -20.581 13.614 1.00 45.29 296 GLU B C 1
ATOM 761 O O . GLU B 1 8 ? -13.081 -19.747 13.414 1.00 53.77 296 GLU B O 1
ATOM 767 N N . ASN B 1 9 ? -12.407 -21.718 14.267 1.00 42.93 297 ASN B N 1
ATOM 768 C CA . ASN B 1 9 ? -13.724 -22.081 14.782 1.00 55.33 297 ASN B CA 1
ATOM 769 C C . ASN B 1 9 ? -14.186 -21.129 15.884 1.00 55.68 297 ASN B C 1
ATOM 770 O O . ASN B 1 9 ? -15.382 -20.973 16.127 1.00 52.36 297 ASN B O 1
ATOM 772 N N . GLU B 1 10 ? -13.223 -20.490 16.539 1.00 49.36 298 GLU B N 1
ATOM 773 C CA . GLU B 1 10 ? -13.509 -19.579 17.637 1.00 48.25 298 GLU B CA 1
ATOM 774 C C . GLU B 1 10 ? -13.874 -18.195 17.117 1.00 47.90 298 GLU B C 1
ATOM 775 O O . GLU B 1 10 ? -13.241 -17.678 16.194 1.00 46.76 298 GLU B O 1
ATOM 781 N N . ASP B 1 11 ? -14.903 -17.594 17.700 1.00 43.91 299 ASP B N 1
ATOM 782 C CA . ASP B 1 11 ? -15.260 -16.235 17.325 1.00 49.27 299 ASP B CA 1
ATOM 783 C C . ASP B 1 11 ? -14.369 -15.269 18.091 1.00 43.42 299 ASP B C 1
ATOM 784 O O . ASP B 1 11 ? -14.075 -15.489 19.265 1.00 45.64 299 ASP B O 1
ATOM 789 N N . SER B 1 12 ? -13.916 -14.213 17.423 1.00 47.54 300 SER B N 1
ATOM 790 C CA . SER B 1 12 ? -13.061 -13.240 18.087 1.00 42.19 300 SER B CA 1
ATOM 791 C C . SER B 1 12 ? -13.898 -12.353 19.001 1.00 39.19 300 SER B C 1
ATOM 792 O O . SER B 1 12 ? -15.055 -12.057 18.699 1.00 37.53 300 SER B O 1
ATOM 795 N N . ASP B 1 13 ? -13.327 -11.963 20.139 1.00 34.56 301 ASP B N 1
ATOM 796 C CA . ASP B 1 13 ? -13.997 -11.030 21.037 1.00 35.81 301 ASP B CA 1
ATOM 797 C C . ASP B 1 13 ? -14.088 -9.668 20.371 1.00 30.56 301 ASP B C 1
ATOM 798 O O . ASP B 1 13 ? -13.143 -9.239 19.712 1.00 32.21 301 ASP B O 1
ATOM 803 N N . PRO B 1 14 ? -15.230 -8.985 20.533 1.00 29.10 302 PRO B N 1
ATOM 804 C CA . PRO B 1 14 ? -15.405 -7.659 19.927 1.00 24.45 302 PRO B CA 1
ATOM 805 C C . PRO B 1 14 ? -14.479 -6.610 20.519 1.00 26.47 302 PRO B C 1
ATOM 806 O O . PRO B 1 14 ? -14.368 -6.495 21.746 1.00 28.29 302 PRO B O 1
ATOM 810 N N . LEU B 1 15 ? -13.810 -5.868 19.644 1.00 24.46 303 LEU B N 1
ATOM 811 C CA . LEU B 1 15 ? -13.145 -4.632 20.024 1.00 25.16 303 LEU B CA 1
ATOM 812 C C . LEU B 1 15 ? -14.181 -3.595 20.436 1.00 27.56 303 LEU B C 1
ATOM 813 O O . LEU B 1 15 ? -15.356 -3.709 20.082 1.00 26.59 303 LEU B O 1
ATOM 818 N N . PRO B 1 16 ? -13.758 -2.580 21.207 1.00 26.22 304 PRO B N 1
ATOM 819 C CA . PRO B 1 16 ? -14.703 -1.518 21.567 1.00 24.37 304 PRO B CA 1
ATOM 820 C C . PRO B 1 16 ? -15.073 -0.690 20.348 1.00 27.06 304 PRO B C 1
ATOM 821 O O . PRO B 1 16 ? -14.344 -0.760 19.362 1.00 25.88 304 PRO B O 1
ATOM 825 N N . ASP B 1 17 ? -16.169 0.065 20.410 1.00 28.81 305 ASP B N 1
ATOM 826 C CA . ASP B 1 17 ? -16.549 0.930 19.300 1.00 26.27 305 ASP B CA 1
ATOM 827 C C . ASP B 1 17 ? -15.389 1.811 18.880 1.00 28.94 305 ASP B C 1
ATOM 828 O O . ASP B 1 17 ? -14.643 2.328 19.725 1.00 29.81 305 ASP B O 1
ATOM 833 N N . ASN B 1 18 ? -15.248 1.957 17.567 1.00 25.97 306 ASN B N 1
ATOM 834 C CA . ASN B 1 18 ? -14.321 2.899 16.953 1.00 24.43 306 ASN B CA 1
ATOM 835 C C . ASN B 1 18 ? -12.867 2.533 17.140 1.00 25.82 306 ASN B C 1
ATOM 836 O O . ASN B 1 18 ? -11.978 3.367 16.983 1.00 25.72 306 ASN B O 1
ATOM 841 N N . TRP B 1 19 ? -12.637 1.266 17.454 1.00 25.19 307 TRP B N 1
ATOM 842 C CA . TRP B 1 19 ? -11.307 0.692 17.401 1.00 23.27 307 TRP B CA 1
ATOM 843 C C . TRP B 1 19 ? -11.182 -0.170 16.164 1.00 26.55 307 TRP B C 1
ATOM 844 O O . TRP B 1 19 ? -12.189 -0.664 15.640 1.00 25.04 307 TRP B O 1
ATOM 855 N N . GLU B 1 20 ? -9.951 -0.397 15.723 1.00 20.36 308 GLU B N 1
ATOM 856 C CA . GLU B 1 20 ? -9.730 -1.400 14.701 1.00 25.82 308 GLU B CA 1
ATOM 857 C C . GLU B 1 20 ? -8.323 -1.980 14.776 1.00 23.25 308 GLU B C 1
ATOM 858 O O . GLU B 1 20 ? -7.365 -1.332 15.223 1.00 22.47 308 GLU B O 1
ATOM 864 N N . MET B 1 21 ? -8.229 -3.239 14.371 1.00 23.97 309 MET B N 1
ATOM 865 C CA . MET B 1 21 ? -6.968 -3.929 14.253 1.00 23.80 309 MET B CA 1
ATOM 866 C C . MET B 1 21 ? -6.301 -3.537 12.940 1.00 28.91 309 MET B C 1
ATOM 867 O O . MET B 1 21 ? -6.953 -3.483 11.894 1.00 28.53 309 MET B O 1
ATOM 872 N N . ALA B 1 22 ? -5.012 -3.227 12.997 1.00 22.75 310 ALA B N 1
ATOM 873 C CA . ALA B 1 22 ? -4.238 -2.949 11.793 1.00 25.32 310 ALA B CA 1
ATOM 874 C C . ALA B 1 22 ? -2.916 -3.725 11.790 1.00 26.79 310 ALA B C 1
ATOM 875 O O . ALA B 1 22 ? -2.564 -4.386 12.776 1.00 24.32 310 ALA B O 1
ATOM 877 N N . TYR B 1 23 ? -2.194 -3.659 10.673 1.00 25.89 311 TYR B N 1
ATOM 878 C CA . TYR B 1 23 ? -0.963 -4.424 10.523 1.00 23.26 311 TYR B CA 1
ATOM 879 C C . TYR B 1 23 ? 0.213 -3.580 10.050 1.00 27.30 311 TYR B C 1
ATOM 880 O O . TYR B 1 23 ? 0.065 -2.693 9.196 1.00 30.76 311 TYR B O 1
ATOM 889 N N . THR B 1 24 ? 1.385 -3.867 10.603 1.00 26.09 312 THR B N 1
ATOM 890 C CA . THR B 1 24 ? 2.619 -3.223 10.178 1.00 26.05 312 THR B CA 1
ATOM 891 C C . THR B 1 24 ? 3.076 -3.838 8.863 1.00 29.61 312 THR B C 1
ATOM 892 O O . THR B 1 24 ? 2.491 -4.819 8.409 1.00 31.50 312 THR B O 1
ATOM 896 N N . GLU B 1 25 ? 4.129 -3.279 8.272 1.00 34.73 313 GLU B N 1
ATOM 897 C CA . GLU B 1 25 ? 4.694 -3.836 7.041 1.00 38.16 313 GLU B CA 1
ATOM 898 C C . GLU B 1 25 ? 5.190 -5.268 7.268 1.00 42.08 313 GLU B C 1
ATOM 899 O O . GLU B 1 25 ? 5.244 -6.071 6.337 1.00 49.37 313 GLU B O 1
ATOM 901 N N . LYS B 1 26 ? 5.531 -5.585 8.514 1.00 43.71 314 LYS B N 1
ATOM 902 C CA . LYS B 1 26 ? 6.004 -6.918 8.879 1.00 47.97 314 LYS B CA 1
ATOM 903 C C . LYS B 1 26 ? 4.858 -7.837 9.304 1.00 44.23 314 LYS B C 1
ATOM 904 O O . LYS B 1 26 ? 5.091 -8.902 9.880 1.00 45.67 314 LYS B O 1
ATOM 908 N N . GLY B 1 27 ? 3.625 -7.415 9.037 1.00 38.53 315 GLY B N 1
ATOM 909 C CA . GLY B 1 27 ? 2.455 -8.207 9.375 1.00 38.49 315 GLY B CA 1
ATOM 910 C C . GLY B 1 27 ? 2.211 -8.361 10.863 1.00 35.90 315 GLY B C 1
ATOM 911 O O . GLY B 1 27 ? 1.595 -9.329 11.315 1.00 30.63 315 GLY B O 1
ATOM 912 N N . GLU B 1 28 ? 2.681 -7.392 11.641 1.00 27.36 316 GLU B N 1
ATOM 913 C CA . GLU B 1 28 ? 2.471 -7.424 13.082 1.00 25.52 316 GLU B CA 1
ATOM 914 C C . GLU B 1 28 ? 1.244 -6.603 13.431 1.00 25.12 316 GLU B C 1
ATOM 915 O O . GLU B 1 28 ? 1.026 -5.531 12.882 1.00 27.55 316 GLU B O 1
ATOM 921 N N . VAL B 1 29 ? 0.430 -7.122 14.342 1.00 22.81 317 VAL B N 1
ATOM 922 C CA . VAL B 1 29 ? -0.804 -6.452 14.717 1.00 20.90 317 VAL B CA 1
ATOM 923 C C . VAL B 1 29 ? -0.566 -5.271 15.659 1.00 21.74 317 VAL B C 1
ATOM 924 O O . VAL B 1 29 ? 0.262 -5.342 16.564 1.00 25.95 317 VAL B O 1
ATOM 928 N N . TYR B 1 30 ? -1.285 -4.183 15.408 1.00 21.15 318 TYR B N 1
ATOM 929 C CA . TYR B 1 30 ? -1.389 -3.096 16.384 1.00 20.53 318 TYR B CA 1
ATOM 930 C C . TYR B 1 30 ? -2.815 -2.575 16.368 1.00 20.73 318 TYR B C 1
ATOM 931 O O . TYR B 1 30 ? -3.649 -3.011 15.563 1.00 20.92 318 TYR B O 1
ATOM 940 N N . PHE B 1 31 ? -3.115 -1.663 17.282 1.00 19.22 319 PHE B N 1
ATOM 941 C CA . PHE B 1 31 ? -4.496 -1.258 17.488 1.00 17.29 319 PHE B CA 1
ATOM 942 C C . PHE B 1 31 ? -4.683 0.230 17.292 1.00 22.20 319 PHE B C 1
ATOM 943 O O . PHE B 1 31 ? -3.894 1.051 17.777 1.00 23.50 319 PHE B O 1
ATOM 951 N N . ILE B 1 32 ? -5.725 0.565 16.537 1.00 20.44 320 ILE B N 1
ATOM 952 C CA . ILE B 1 32 ? -6.051 1.943 16.237 1.00 18.37 320 ILE B CA 1
ATOM 953 C C . ILE B 1 32 ? -7.269 2.370 17.022 1.00 21.39 320 ILE B C 1
ATOM 954 O O . ILE B 1 32 ? -8.332 1.748 16.924 1.00 21.50 320 ILE B O 1
ATOM 959 N N . ASP B 1 33 ? -7.098 3.403 17.842 1.00 19.66 321 ASP B N 1
ATOM 960 C CA . ASP B 1 33 ? -8.196 3.947 18.621 1.00 20.85 321 ASP B CA 1
ATOM 961 C C . ASP B 1 33 ? -8.696 5.215 17.957 1.00 22.88 321 ASP B C 1
ATOM 962 O O . ASP B 1 33 ? -8.120 6.280 18.149 1.00 23.37 321 ASP B O 1
ATOM 967 N N . HIS B 1 34 ? -9.744 5.107 17.140 1.00 27.96 322 HIS B N 1
ATOM 968 C CA . HIS B 1 34 ? -10.265 6.302 16.476 1.00 24.58 322 HIS B CA 1
ATOM 969 C C . HIS B 1 34 ? -10.943 7.283 17.437 1.00 29.30 322 HIS B C 1
ATOM 970 O O . HIS B 1 34 ? -11.123 8.453 17.098 1.00 33.98 322 HIS B O 1
ATOM 977 N N . ASN B 1 35 ? -11.309 6.830 18.636 1.00 26.41 323 ASN B N 1
ATOM 978 C CA . ASN B 1 35 ? -11.891 7.741 19.629 1.00 26.74 323 ASN B CA 1
ATOM 979 C C . ASN B 1 35 ? -10.927 8.852 20.037 1.00 28.57 323 ASN B C 1
ATOM 980 O O . ASN B 1 35 ? -11.337 9.992 20.289 1.00 33.28 323 ASN B O 1
ATOM 985 N N . THR B 1 36 ? -9.646 8.512 20.112 1.00 26.47 324 THR B N 1
ATOM 986 C CA . THR B 1 36 ? -8.632 9.465 20.542 1.00 25.62 324 THR B CA 1
ATOM 987 C C . THR B 1 36 ? -7.594 9.781 19.465 1.00 24.21 324 THR B C 1
ATOM 988 O O . THR B 1 36 ? -6.680 10.588 19.703 1.00 28.08 324 THR B O 1
ATOM 992 N N . LYS B 1 37 ? -7.755 9.162 18.295 1.00 26.82 325 LYS B N 1
ATOM 993 C CA . LYS B 1 37 ? -6.799 9.255 17.197 1.00 29.15 325 LYS B CA 1
ATOM 994 C C . LYS B 1 37 ? -5.383 8.890 17.630 1.00 26.15 325 LYS B C 1
ATOM 995 O O . LYS B 1 37 ? -4.435 9.642 17.402 1.00 26.08 325 LYS B O 1
ATOM 999 N N . THR B 1 38 ? -5.252 7.724 18.261 1.00 22.71 326 THR B N 1
ATOM 1000 C CA . THR B 1 38 ? -3.958 7.238 18.728 1.00 21.23 326 THR B CA 1
ATOM 1001 C C . THR B 1 38 ? -3.809 5.770 18.329 1.00 24.47 326 THR B C 1
ATOM 1002 O O . THR B 1 38 ? -4.780 5.123 17.933 1.00 22.13 326 THR B O 1
ATOM 1006 N N . THR B 1 39 ? -2.584 5.262 18.391 1.00 21.34 327 THR B N 1
ATOM 1007 C CA . THR B 1 39 ? -2.341 3.841 18.143 1.00 23.32 327 THR B CA 1
ATOM 1008 C C . THR B 1 39 ? -1.533 3.245 19.287 1.00 21.53 327 THR B C 1
ATOM 1009 O O . THR B 1 39 ? -0.799 3.957 19.960 1.00 23.11 327 THR B O 1
ATOM 1013 N N . SER B 1 40 ? -1.652 1.937 19.492 1.00 19.00 328 SER B N 1
ATOM 1014 C CA . SER B 1 40 ? -0.955 1.268 20.591 1.00 19.64 328 SER B CA 1
ATOM 1015 C C . SER B 1 40 ? -0.712 -0.183 20.238 1.00 21.43 328 SER B C 1
ATOM 1016 O O . SER B 1 40 ? -1.462 -0.760 19.461 1.00 20.97 328 SER B O 1
ATOM 1019 N N . TRP B 1 41 ? 0.329 -0.773 20.807 1.00 19.47 329 TRP B N 1
ATOM 1020 C CA . TRP B 1 41 ? 0.528 -2.216 20.682 1.00 19.69 329 TRP B CA 1
ATOM 1021 C C . TRP B 1 41 ? -0.438 -3.017 21.556 1.00 22.23 329 TRP B C 1
ATOM 1022 O O . TRP B 1 41 ? -0.637 -4.222 21.326 1.00 20.64 329 TRP B O 1
ATOM 1033 N N . LEU B 1 42 ? -0.982 -2.371 22.587 1.00 22.43 330 LEU B N 1
ATOM 1034 C CA . LEU B 1 42 ? -1.861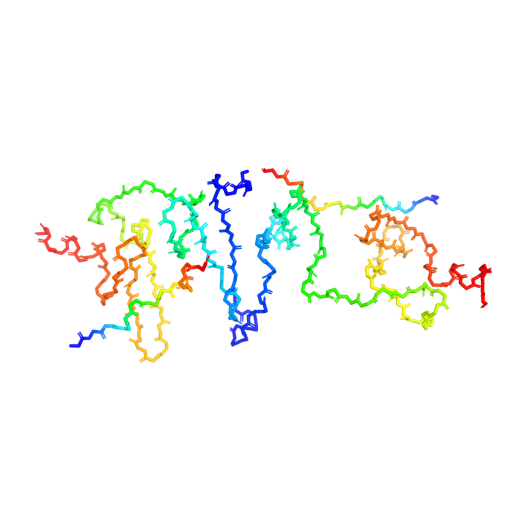 -3.041 23.538 1.00 19.64 330 LEU B CA 1
ATOM 1035 C C . LEU B 1 42 ? -3.274 -3.266 23.005 1.00 19.26 330 LEU B C 1
ATOM 1036 O O . LEU B 1 42 ? -3.976 -2.344 22.620 1.00 20.89 330 LEU B O 1
ATOM 1041 N N . ASP B 1 43 ? -3.664 -4.530 22.985 1.00 19.64 331 ASP B N 1
ATOM 1042 C CA . ASP B 1 43 ? -5.028 -4.947 22.690 1.00 17.31 331 ASP B CA 1
ATOM 1043 C C . ASP B 1 43 ? -5.918 -4.566 23.862 1.00 20.26 331 ASP B C 1
ATOM 1044 O O . ASP B 1 43 ? -5.728 -5.115 24.951 1.00 21.01 331 ASP B O 1
ATOM 1049 N N . PRO B 1 44 ? -6.895 -3.662 23.663 1.00 17.68 332 PRO B N 1
ATOM 1050 C CA . PRO B 1 44 ? -7.731 -3.225 24.800 1.00 22.56 332 PRO B CA 1
ATOM 1051 C C . PRO B 1 44 ? -8.587 -4.356 25.376 1.00 22.77 332 PRO B C 1
ATOM 1052 O O . PRO B 1 44 ? -8.999 -4.291 26.539 1.00 24.06 332 PRO B O 1
ATOM 1056 N N . ARG B 1 45 ? -8.845 -5.393 24.580 1.00 20.36 333 ARG B N 1
ATOM 1057 C CA . ARG B 1 45 ? -9.600 -6.551 25.055 1.00 19.77 333 ARG B CA 1
ATOM 1058 C C . ARG B 1 45 ? -8.848 -7.331 26.132 1.00 22.35 333 ARG B C 1
ATOM 1059 O O . ARG B 1 45 ? -9.453 -8.069 26.910 1.00 27.65 333 ARG B O 1
ATOM 1067 N N . LEU B 1 46 ? -7.526 -7.192 26.166 1.00 19.40 334 LEU B N 1
ATOM 1068 C CA . LEU B 1 46 ? -6.715 -7.986 27.087 1.00 22.05 334 LEU B CA 1
ATOM 1069 C C . LEU B 1 46 ? -6.310 -7.206 28.342 1.00 20.81 334 LEU B C 1
ATOM 1070 O O . LEU B 1 46 ? -5.503 -7.688 29.145 1.00 23.55 334 LEU B O 1
ATOM 1075 N N . ALA B 1 47 ? -6.858 -6.008 28.501 1.00 20.28 335 ALA B N 1
ATOM 1076 C CA . ALA B 1 47 ? -6.440 -5.129 29.589 1.00 20.99 335 ALA B CA 1
ATOM 1077 C C . ALA B 1 47 ? -6.754 -5.785 30.923 1.00 23.09 335 ALA B C 1
ATOM 1078 O O . ALA B 1 47 ? -7.817 -6.368 31.084 1.00 26.15 335 ALA B O 1
ATOM 1080 N N . LYS B 1 48 ? -5.835 -5.671 31.879 1.00 23.50 336 LYS B N 1
ATOM 1081 C CA . LYS B 1 48 ? -6.051 -6.247 33.205 1.00 21.13 336 LYS B CA 1
ATOM 1082 C C . LYS B 1 48 ? -5.925 -5.158 34.248 1.00 22.28 336 LYS B C 1
ATOM 1083 O O . LYS B 1 48 ? -5.424 -4.068 33.951 1.00 23.33 336 LYS B O 1
ATOM 1087 N N . LYS B 1 49 ? -6.369 -5.453 35.473 1.00 22.98 337 LYS B N 1
ATOM 1088 C CA . LYS B 1 49 ? -6.309 -4.468 36.542 1.00 23.65 337 LYS B CA 1
ATOM 1089 C C . LYS B 1 49 ? -4.869 -4.087 36.835 1.00 25.15 337 LYS B C 1
ATOM 1090 O O . LYS B 1 49 ? -3.976 -4.937 36.870 1.00 26.68 337 LYS B O 1
ATOM 1096 N N . ALA B 1 50 ? -4.658 -2.789 37.012 1.00 25.66 338 ALA B N 1
ATOM 1097 C CA . ALA B 1 50 ? -3.359 -2.245 37.363 1.00 25.69 338 ALA B CA 1
ATOM 1098 C C . ALA B 1 50 ? -2.996 -2.622 38.789 1.00 26.21 338 ALA B C 1
ATOM 1099 O O . ALA B 1 50 ? -3.857 -2.704 39.658 1.00 28.31 338 ALA B O 1
ATOM 1101 N N . LYS B 1 51 ? -1.711 -2.849 39.014 1.00 23.28 339 LYS B N 1
ATOM 1102 C CA . LYS B 1 51 ? -1.209 -3.198 40.341 1.00 28.05 339 LYS B CA 1
ATOM 1103 C C . LYS B 1 51 ? 0.118 -2.487 40.579 1.00 26.88 339 LYS B C 1
ATOM 1104 O O . LYS B 1 51 ? 0.978 -2.470 39.697 1.00 28.73 339 LYS B O 1
ATOM 1110 N N . PRO B 1 52 ? 0.291 -1.889 41.768 1.00 27.53 340 PRO B N 1
ATOM 1111 C CA . PRO B 1 52 ? 1.605 -1.332 42.100 1.00 25.07 340 PRO B CA 1
ATOM 1112 C C . PRO B 1 52 ? 2.671 -2.410 41.962 1.00 25.76 340 PRO B C 1
ATOM 1113 O O . PRO B 1 52 ? 2.439 -3.557 42.348 1.00 25.98 340 PRO B O 1
ATOM 1117 N N . PRO B 1 53 ? 3.821 -2.060 41.386 1.00 23.85 341 PRO B N 1
ATOM 1118 C CA . PRO B 1 53 ? 4.830 -3.092 41.126 1.00 23.17 341 PRO B CA 1
ATOM 1119 C C . PRO B 1 53 ? 5.323 -3.774 42.406 1.00 27.93 341 PRO B C 1
ATOM 1120 O O . PRO B 1 53 ? 5.650 -4.963 42.364 1.00 28.22 341 PRO B O 1
ATOM 1124 N N . GLU B 1 54 ? 5.354 -3.062 43.527 1.00 26.13 342 GLU B N 1
ATOM 1125 C CA . GLU B 1 54 ? 5.862 -3.679 44.745 1.00 26.99 342 GLU B CA 1
ATOM 1126 C C . GLU B 1 54 ? 4.902 -4.726 45.304 1.00 31.63 342 GLU B C 1
ATOM 1127 O O . GLU B 1 54 ? 5.259 -5.477 46.214 1.00 33.68 342 GLU B O 1
ATOM 1133 N N . GLU B 1 55 ? 3.684 -4.763 44.774 1.00 24.30 343 GLU B N 1
ATOM 1134 C CA . GLU B 1 55 ? 2.673 -5.719 45.229 1.00 28.01 343 GLU B CA 1
ATOM 1135 C C . GLU B 1 55 ? 2.659 -6.980 44.380 1.00 34.62 343 GLU B C 1
ATOM 1136 O O . GLU B 1 55 ? 1.871 -7.889 44.622 1.00 30.82 343 GLU B O 1
ATOM 1142 N N . CYS B 1 56 ? 3.534 -7.022 43.385 1.00 29.24 344 CYS B N 1
ATOM 1143 C CA . CYS B 1 56 ? 3.638 -8.184 42.508 1.00 25.14 344 CYS B CA 1
ATOM 1144 C C . CYS B 1 56 ? 4.527 -9.256 43.125 1.00 29.63 344 CYS B C 1
ATOM 1145 O O . CYS B 1 56 ? 5.448 -8.943 43.869 1.00 29.57 344 CYS B O 1
ATOM 1148 N N . LYS B 1 57 ? 4.253 -10.516 42.797 1.00 37.49 345 LYS B N 1
ATOM 1149 C CA . LYS B 1 57 ? 5.169 -11.603 43.123 1.00 46.06 345 LYS B CA 1
ATOM 1150 C C . LYS B 1 57 ? 6.455 -11.476 42.306 1.00 45.39 345 LYS B C 1
ATOM 1151 O O . LYS B 1 57 ? 6.487 -10.789 41.283 1.00 45.84 345 LYS B O 1
ATOM 1155 N N . GLU B 1 58 ? 7.504 -12.157 42.760 1.00 48.26 346 GLU B N 1
ATOM 1156 C CA . GLU B 1 58 ? 8.838 -12.043 42.175 1.00 52.69 346 GLU B CA 1
ATOM 1157 C C . GLU B 1 58 ? 8.877 -12.321 40.667 1.00 47.23 346 GLU B C 1
ATOM 1158 O O . GLU B 1 58 ? 9.611 -11.658 39.932 1.00 47.36 346 GLU B O 1
ATOM 1160 N N . ASN B 1 59 ? 8.090 -13.289 40.206 1.00 47.50 347 ASN B N 1
ATOM 1161 C CA . ASN B 1 59 ? 8.088 -13.649 38.786 1.00 53.91 347 ASN B CA 1
ATOM 1162 C C . ASN B 1 59 ? 6.899 -13.064 38.038 1.00 48.63 347 ASN B C 1
ATOM 1163 O O . ASN B 1 59 ? 6.566 -13.495 36.935 1.00 44.57 347 ASN B O 1
ATOM 1168 N N . GLU B 1 60 ? 6.256 -12.082 38.657 1.00 41.71 348 GLU B N 1
ATOM 1169 C CA . GLU B 1 60 ? 5.083 -11.443 38.089 1.00 41.16 348 GLU B CA 1
ATOM 1170 C C . GLU B 1 60 ? 5.444 -10.039 37.631 1.00 36.43 348 GLU B C 1
ATOM 1171 O O . GLU B 1 60 ? 6.247 -9.364 38.273 1.00 33.24 348 GLU B O 1
ATOM 1177 N N . LEU B 1 61 ? 4.878 -9.614 36.506 1.00 35.75 349 LEU B N 1
ATOM 1178 C CA . LEU B 1 61 ? 4.986 -8.227 36.087 1.00 31.68 349 LEU B CA 1
ATOM 1179 C C . LEU B 1 61 ? 3.603 -7.604 36.094 1.00 32.57 349 LEU B C 1
ATOM 1180 O O . LEU B 1 61 ? 2.610 -8.294 35.862 1.00 36.06 349 LEU B O 1
ATOM 1185 N N . PRO B 1 62 ? 3.524 -6.293 36.357 1.00 27.91 350 PRO B N 1
ATOM 1186 C CA . PRO B 1 62 ? 2.213 -5.649 36.304 1.00 29.19 350 PRO B CA 1
ATOM 1187 C C . PRO B 1 62 ? 1.716 -5.636 34.872 1.00 31.03 350 PRO B C 1
ATOM 1188 O O . PRO B 1 62 ? 2.548 -5.724 33.975 1.00 28.54 350 PRO B O 1
ATOM 1192 N N . TYR B 1 63 ? 0.410 -5.536 34.657 1.00 26.01 351 TYR B N 1
ATOM 1193 C CA . TYR B 1 63 ? -0.090 -5.436 33.292 1.00 21.50 351 TYR B CA 1
ATOM 1194 C C . TYR B 1 63 ? 0.545 -4.242 32.577 1.00 25.86 351 TYR B C 1
ATOM 1195 O O . TYR B 1 63 ? 0.644 -3.145 33.142 1.00 28.69 351 TYR B O 1
ATOM 1204 N N . GLY B 1 64 ? 0.972 -4.462 31.338 1.00 28.08 352 GLY B N 1
ATOM 1205 C CA . GLY B 1 64 ? 1.567 -3.414 30.530 1.00 28.06 352 GLY B CA 1
ATOM 1206 C C . GLY B 1 64 ? 3.073 -3.546 30.408 1.00 25.02 352 GLY B C 1
ATOM 1207 O O . GLY B 1 64 ? 3.672 -3.043 29.459 1.00 30.23 352 GLY B O 1
ATOM 1208 N N . TRP B 1 65 ? 3.693 -4.203 31.384 1.00 26.18 353 TRP B N 1
ATOM 1209 C CA . TRP B 1 65 ? 5.126 -4.455 31.327 1.00 24.50 353 TRP B CA 1
ATOM 1210 C C . TRP B 1 65 ? 5.397 -5.771 30.610 1.00 35.34 353 TRP B C 1
ATOM 1211 O O . TRP B 1 65 ? 4.614 -6.713 30.716 1.00 35.84 353 TRP B O 1
ATOM 1222 N N . GLU B 1 66 ? 6.504 -5.836 29.881 1.00 34.73 354 GLU B N 1
ATOM 1223 C CA . GLU B 1 66 ? 6.936 -7.106 29.313 1.00 35.05 354 GLU B CA 1
ATOM 1224 C C . GLU B 1 66 ? 8.454 -7.209 29.392 1.00 36.85 354 GLU B C 1
ATOM 1225 O O . GLU B 1 66 ? 9.170 -6.208 29.282 1.00 37.79 354 GLU B O 1
ATOM 1231 N N . LYS B 1 67 ? 8.935 -8.428 29.614 1.00 36.59 355 LYS B N 1
ATOM 1232 C CA . LYS B 1 67 ? 10.358 -8.693 29.709 1.00 34.60 355 LYS B CA 1
ATOM 1233 C C . LYS B 1 67 ? 10.879 -9.106 28.344 1.00 41.90 355 LYS B C 1
ATOM 1234 O O . LYS B 1 67 ? 10.314 -9.998 27.711 1.00 38.94 355 LYS B O 1
ATOM 1238 N N . ILE B 1 68 ? 11.937 -8.439 27.888 1.00 44.60 356 ILE B N 1
ATOM 1239 C CA . ILE B 1 68 ? 12.506 -8.700 26.570 1.00 41.20 356 ILE B CA 1
ATOM 1240 C C . ILE B 1 68 ? 13.909 -9.276 26.684 1.00 44.93 356 ILE B C 1
ATOM 1241 O O . ILE B 1 68 ? 14.760 -8.728 27.384 1.00 45.58 356 ILE B O 1
ATOM 1246 N N . ASP B 1 69 ? 14.137 -10.391 25.994 1.00 49.17 357 ASP B N 1
ATOM 1247 C CA . ASP B 1 69 ? 15.460 -10.998 25.916 1.00 54.49 357 ASP B CA 1
ATOM 1248 C C . ASP B 1 69 ? 16.109 -10.624 24.589 1.00 51.61 357 ASP B C 1
ATOM 1249 O O . ASP B 1 69 ? 15.833 -11.233 23.556 1.00 53.76 357 ASP B O 1
ATOM 1251 N N . ASP B 1 70 ? 16.965 -9.608 24.627 1.00 52.02 358 ASP B N 1
ATOM 1252 C CA . ASP B 1 70 ? 17.608 -9.081 23.425 1.00 52.78 358 ASP B CA 1
ATOM 1253 C C . ASP B 1 70 ? 19.000 -9.678 23.247 1.00 49.80 358 ASP B C 1
ATOM 1254 O O . ASP B 1 70 ? 19.805 -9.645 24.173 1.00 55.35 358 ASP B O 1
ATOM 1259 N N . PRO B 1 71 ? 19.287 -10.223 22.054 1.00 55.29 359 PRO B N 1
ATOM 1260 C CA . PRO B 1 71 ? 20.586 -10.839 21.753 1.00 59.36 359 PRO B CA 1
ATOM 1261 C C . PRO B 1 71 ? 21.773 -9.892 21.953 1.00 59.83 359 PRO B C 1
ATOM 1262 O O . PRO B 1 71 ? 22.838 -10.333 22.383 1.00 60.06 359 PRO B O 1
ATOM 1266 N N . ILE B 1 72 ? 21.583 -8.611 21.650 1.00 59.00 360 ILE B N 1
ATOM 1267 C CA . ILE B 1 72 ? 22.673 -7.636 21.685 1.00 56.37 360 ILE B CA 1
ATOM 1268 C C . ILE B 1 72 ? 22.753 -6.858 22.992 1.00 53.37 360 ILE B C 1
ATOM 1269 O O . ILE B 1 72 ? 23.823 -6.741 23.591 1.00 55.60 360 ILE B O 1
ATOM 1274 N N . TYR B 1 73 ? 21.617 -6.322 23.427 1.00 51.87 361 TYR B N 1
ATOM 1275 C CA . TYR B 1 73 ? 21.581 -5.426 24.580 1.00 53.93 361 TYR B CA 1
ATOM 1276 C C . TYR B 1 73 ? 21.261 -6.176 25.874 1.00 55.99 361 TYR B C 1
ATOM 1277 O O . TYR B 1 73 ? 21.455 -5.649 26.969 1.00 58.81 361 TYR B O 1
ATOM 1286 N N . GLY B 1 74 ? 20.774 -7.406 25.747 1.00 51.50 362 GLY B N 1
ATOM 1287 C CA . GLY B 1 74 ? 20.504 -8.233 26.912 1.00 50.41 362 GLY B CA 1
ATOM 1288 C C . GLY B 1 74 ? 19.071 -8.114 27.401 1.00 54.21 362 GLY B C 1
ATOM 1289 O O . GLY B 1 74 ? 18.201 -7.613 26.690 1.00 54.14 362 GLY B O 1
ATOM 1290 N N . THR B 1 75 ? 18.825 -8.580 28.622 1.00 49.17 363 THR B N 1
ATOM 1291 C CA . THR B 1 75 ? 17.487 -8.525 29.202 1.00 47.78 363 THR B CA 1
ATOM 1292 C C . THR B 1 75 ? 17.117 -7.111 29.630 1.00 42.05 363 THR B C 1
ATOM 1293 O O . THR B 1 75 ? 17.860 -6.448 30.350 1.00 41.71 363 THR B O 1
ATOM 1297 N N . TYR B 1 76 ? 15.962 -6.646 29.178 1.00 43.15 364 TYR B N 1
ATOM 1298 C CA . TYR B 1 76 ? 15.437 -5.397 29.688 1.00 42.99 364 TYR B CA 1
ATOM 1299 C C . TYR B 1 76 ? 13.922 -5.468 29.740 1.00 41.81 364 TYR B C 1
ATOM 1300 O O . TYR B 1 76 ? 13.321 -6.477 29.365 1.00 39.67 364 TYR B O 1
ATOM 1309 N N . TYR B 1 77 ? 13.307 -4.404 30.232 1.00 36.35 365 TYR B N 1
ATOM 1310 C CA . TYR B 1 77 ? 11.870 -4.408 30.405 1.00 35.86 365 TYR B CA 1
ATOM 1311 C C . TYR B 1 77 ? 11.243 -3.250 29.657 1.00 33.16 365 TYR B C 1
ATOM 1312 O O . TYR B 1 77 ? 11.812 -2.159 29.574 1.00 36.60 365 TYR B O 1
ATOM 1321 N N . VAL B 1 78 ? 10.073 -3.514 29.097 1.00 29.60 366 VAL B N 1
ATOM 1322 C CA . VAL B 1 78 ? 9.349 -2.536 28.297 1.00 29.79 366 VAL B CA 1
ATOM 1323 C C . VAL B 1 78 ? 8.001 -2.236 28.933 1.00 28.98 366 VAL B C 1
ATOM 1324 O O . VAL B 1 78 ? 7.234 -3.145 29.255 1.00 30.82 366 VAL B O 1
ATOM 1328 N N . ASP B 1 79 ? 7.739 -0.949 29.128 1.00 27.08 367 ASP B N 1
ATOM 1329 C CA . ASP B 1 79 ? 6.493 -0.459 29.690 1.00 26.35 367 ASP B CA 1
ATOM 1330 C C . ASP B 1 79 ? 5.644 0.079 28.547 1.00 27.04 367 ASP B C 1
ATOM 1331 O O . ASP B 1 79 ? 5.939 1.144 28.013 1.00 28.86 367 ASP B O 1
ATOM 1336 N N . HIS B 1 80 ? 4.596 -0.653 28.174 1.00 20.95 368 HIS B N 1
ATOM 1337 C CA . HIS B 1 80 ? 3.729 -0.232 27.069 1.00 20.54 368 HIS B CA 1
ATOM 1338 C C . HIS B 1 80 ? 2.692 0.818 27.445 1.00 22.75 368 HIS B C 1
ATOM 1339 O O . HIS B 1 80 ? 2.039 1.395 26.572 1.00 23.80 368 HIS B O 1
ATOM 1346 N N . ILE B 1 81 ? 2.547 1.091 28.742 1.00 21.33 369 ILE B N 1
ATOM 1347 C CA . ILE B 1 81 ? 1.635 2.142 29.170 1.00 24.26 369 ILE B CA 1
ATOM 1348 C C . ILE B 1 81 ? 2.324 3.494 29.011 1.00 21.93 369 ILE B C 1
ATOM 1349 O O . ILE B 1 81 ? 1.793 4.400 28.370 1.00 21.92 369 ILE B O 1
ATOM 1354 N N . ASN B 1 82 ? 3.526 3.608 29.574 1.00 21.50 370 ASN B N 1
ATOM 1355 C CA . ASN B 1 82 ? 4.284 4.857 29.520 1.00 23.41 370 ASN B CA 1
ATOM 1356 C C . ASN B 1 82 ? 5.357 4.892 28.438 1.00 27.28 370 ASN B C 1
ATOM 1357 O O . ASN B 1 82 ? 6.117 5.853 28.347 1.00 28.04 370 ASN B O 1
ATOM 1362 N N . ARG B 1 83 ? 5.413 3.841 27.626 1.00 22.64 371 ARG B N 1
ATOM 1363 C CA . ARG B 1 83 ? 6.290 3.794 26.450 1.00 28.28 371 ARG B CA 1
ATOM 1364 C C . ARG B 1 83 ? 7.743 4.102 26.789 1.00 30.28 371 ARG B C 1
ATOM 1365 O O . ARG B 1 83 ? 8.329 5.057 26.292 1.00 32.21 371 ARG B O 1
ATOM 1373 N N . ARG B 1 84 ? 8.312 3.279 27.657 1.00 32.53 372 ARG B N 1
ATOM 1374 C CA . ARG B 1 84 ? 9.690 3.455 28.074 1.00 31.47 372 ARG B CA 1
ATOM 1375 C C . ARG B 1 84 ? 10.338 2.098 28.226 1.00 38.31 372 ARG B C 1
ATOM 1376 O O . ARG B 1 84 ? 9.652 1.075 28.258 1.00 31.39 372 ARG B O 1
ATOM 1384 N N . THR B 1 85 ? 11.661 2.094 28.329 1.00 38.50 373 THR B N 1
ATOM 1385 C CA . THR B 1 85 ? 12.411 0.859 28.501 1.00 43.31 373 THR B CA 1
ATOM 1386 C C . THR B 1 85 ? 13.440 1.047 29.600 1.00 39.04 373 THR B C 1
ATOM 1387 O O . THR B 1 85 ? 13.929 2.158 29.806 1.00 48.01 373 THR B O 1
ATOM 1391 N N . GLN B 1 86 ? 13.759 -0.029 30.313 1.00 41.24 374 GLN B N 1
ATOM 1392 C CA . GLN B 1 86 ? 14.763 0.032 31.371 1.00 41.72 374 GLN B CA 1
ATOM 1393 C C . GLN B 1 86 ? 15.338 -1.356 31.654 1.00 41.26 374 GLN B C 1
ATOM 1394 O O . GLN B 1 86 ? 14.708 -2.372 31.357 1.00 37.24 374 GLN B O 1
ATOM 1400 N N . PHE B 1 87 ? 16.544 -1.393 32.214 1.00 42.82 375 PHE B N 1
ATOM 1401 C CA . PHE B 1 87 ? 17.208 -2.664 32.478 1.00 42.47 375 PHE B CA 1
ATOM 1402 C C . PHE B 1 87 ? 16.677 -3.320 33.743 1.00 40.85 375 PHE B C 1
ATOM 1403 O O . PHE B 1 87 ? 16.479 -4.532 33.780 1.00 40.35 375 PHE B O 1
ATOM 1411 N N . GLU B 1 88 ? 16.431 -2.519 34.775 1.00 42.10 376 GLU B N 1
ATOM 1412 C CA . GLU B 1 88 ? 16.004 -3.068 36.053 1.00 41.00 376 GLU B CA 1
ATOM 1413 C C . GLU B 1 88 ? 14.562 -3.562 35.988 1.00 39.61 376 GLU B C 1
ATOM 1414 O O . GLU B 1 88 ? 13.678 -2.857 35.500 1.00 40.63 376 GLU B O 1
ATOM 1420 N N . ASN B 1 89 ? 14.339 -4.785 36.464 1.00 38.56 377 ASN B N 1
ATOM 1421 C CA . ASN B 1 89 ? 12.993 -5.313 36.660 1.00 35.42 377 ASN B CA 1
ATOM 1422 C C . ASN B 1 89 ? 12.202 -4.344 37.529 1.00 36.36 377 ASN B C 1
ATOM 1423 O O . ASN B 1 89 ? 12.628 -4.033 38.635 1.00 33.86 377 ASN B O 1
ATOM 1428 N N . PRO B 1 90 ? 11.051 -3.861 37.028 1.00 33.95 378 PRO B N 1
ATOM 1429 C CA . PRO B 1 90 ? 10.269 -2.845 37.749 1.00 31.46 378 PRO B CA 1
ATOM 1430 C C . PRO B 1 90 ? 9.743 -3.321 39.103 1.00 31.77 378 PRO B C 1
ATOM 1431 O O . PRO B 1 90 ? 9.597 -2.508 40.023 1.00 30.55 378 PRO B O 1
ATOM 1435 N N . VAL B 1 91 ? 9.468 -4.613 39.236 1.00 28.46 379 VAL B N 1
ATOM 1436 C CA . VAL B 1 91 ? 8.990 -5.125 40.513 1.00 32.02 379 VAL B CA 1
ATOM 1437 C C . VAL B 1 91 ? 10.129 -5.141 41.532 1.00 40.71 379 VAL B C 1
ATOM 1438 O O . VAL B 1 91 ? 9.958 -4.709 42.673 1.00 34.48 379 VAL B O 1
ATOM 1442 N N . LEU B 1 92 ? 11.293 -5.633 41.115 1.00 41.44 380 LEU B N 1
ATOM 1443 C CA . LEU B 1 92 ? 12.473 -5.626 41.975 1.00 40.26 380 LEU B CA 1
ATOM 1444 C C . LEU B 1 92 ? 12.851 -4.195 42.345 1.00 41.47 380 LEU B C 1
ATOM 1445 O O . LEU B 1 92 ? 13.192 -3.915 43.495 1.00 37.42 380 LEU B O 1
ATOM 1447 N N . GLU B 1 93 ? 12.775 -3.297 41.364 1.00 36.68 381 GLU B N 1
ATOM 1448 C CA . GLU B 1 93 ? 13.053 -1.875 41.562 1.00 32.35 381 GLU B CA 1
ATOM 1449 C C . GLU B 1 93 ? 12.188 -1.288 42.680 1.00 38.26 381 GLU B C 1
ATOM 1450 O O . GLU B 1 93 ? 12.700 -0.697 43.636 1.00 39.03 381 GLU B O 1
ATOM 1456 N N . ALA B 1 94 ? 10.877 -1.468 42.548 1.00 31.08 382 ALA B N 1
ATOM 1457 C CA . ALA B 1 94 ? 9.906 -0.957 43.507 1.00 29.40 382 ALA B CA 1
ATOM 1458 C C . ALA B 1 94 ? 10.153 -1.528 44.889 1.00 36.75 382 ALA B C 1
ATOM 1459 O O . ALA B 1 94 ? 10.178 -0.789 45.867 1.00 38.20 382 ALA B O 1
ATOM 1461 N N . LYS B 1 95 ? 10.335 -2.845 44.958 1.00 35.11 383 LYS B N 1
ATOM 1462 C CA . LYS B 1 95 ? 10.633 -3.506 46.227 1.00 42.12 383 LYS B CA 1
ATOM 1463 C C . LYS B 1 95 ? 11.941 -2.990 46.828 1.00 50.91 383 LYS B C 1
ATOM 1464 O O . LYS B 1 95 ? 12.038 -2.792 48.039 1.00 50.16 383 LYS B O 1
ATOM 1470 N N . ARG B 1 96 ? 12.944 -2.781 45.978 1.00 52.53 384 ARG B N 1
ATOM 1471 C CA . ARG B 1 96 ? 14.250 -2.300 46.427 1.00 55.47 384 ARG B CA 1
ATOM 1472 C C . ARG B 1 96 ? 14.110 -0.990 47.190 1.00 57.24 384 ARG B C 1
ATOM 1473 O O . ARG B 1 96 ? 14.817 -0.747 48.169 1.00 57.94 384 ARG B O 1
ATOM 1481 N N . LYS B 1 97 ? 13.176 -0.155 46.749 1.00 50.95 385 LYS B N 1
ATOM 1482 C CA . LYS B 1 97 ? 12.893 1.093 47.440 1.00 51.52 385 LYS B CA 1
ATOM 1483 C C . LYS B 1 97 ? 11.804 0.933 48.504 1.00 50.33 385 LYS B C 1
ATOM 1484 O O . LYS B 1 97 ? 11.630 1.818 49.337 1.00 50.13 385 LYS B O 1
ATOM 1490 N N . LEU B 1 98 ? 11.063 -0.178 48.474 1.00 51.48 386 LEU B N 1
ATOM 1491 C CA . LEU B 1 98 ? 9.860 -0.289 49.310 1.00 60.06 386 LEU B CA 1
ATOM 1492 C C . LEU B 1 98 ? 9.494 -1.689 49.842 1.00 74.22 386 LEU B C 1
ATOM 1493 O O . LEU B 1 98 ? 8.394 -1.867 50.364 1.00 81.35 386 LEU B O 1
ATOM 1498 N N . GLN B 1 99 ? 10.388 -2.670 49.721 1.00 75.73 387 GLN B N 1
ATOM 1499 C CA . GLN B 1 99 ? 10.094 -4.030 50.193 1.00 73.25 387 GLN B CA 1
ATOM 1500 C C . GLN B 1 99 ? 11.329 -4.911 50.288 1.00 74.90 387 GLN B C 1
ATOM 1501 O O . GLN B 1 99 ? 11.324 -6.041 49.789 1.00 75.75 387 GLN B O 1
ATOM 1503 N N . ASP C 2 5 ? -35.877 -22.900 -4.726 1.00 52.06 222 ASP C N 1
ATOM 1504 C CA . ASP C 2 5 ? -34.728 -22.992 -3.834 1.00 53.28 222 ASP C CA 1
ATOM 1505 C C . ASP C 2 5 ? -33.871 -21.747 -3.905 1.00 48.09 222 ASP C C 1
ATOM 1506 O O . ASP C 2 5 ? -33.697 -21.167 -4.972 1.00 48.96 222 ASP C O 1
ATOM 1511 N N . ARG C 2 6 ? -33.304 -21.361 -2.769 1.00 45.19 223 ARG C N 1
ATOM 1512 C CA . ARG C 2 6 ? -32.513 -20.143 -2.709 1.00 39.54 223 ARG C CA 1
ATOM 1513 C C . ARG C 2 6 ? -31.366 -20.295 -1.709 1.00 35.63 223 ARG C C 1
ATOM 1514 O O . ARG C 2 6 ? -31.451 -21.104 -0.783 1.00 38.34 223 ARG C O 1
ATOM 1516 N N . PRO C 2 7 ? -30.280 -19.523 -1.894 1.00 37.22 224 PRO C N 1
ATOM 1517 C CA . PRO C 2 7 ? -29.157 -19.566 -0.952 1.00 32.69 224 PRO C CA 1
ATOM 1518 C C . PRO C 2 7 ? -29.570 -18.985 0.386 1.00 34.92 224 PRO C C 1
ATOM 1519 O O . PRO C 2 7 ? -30.703 -18.505 0.496 1.00 36.38 224 PRO C O 1
ATOM 1523 N N . PRO C 2 8 ? -28.675 -19.031 1.388 1.00 35.00 225 PRO C N 1
ATOM 1524 C CA . PRO C 2 8 ? -28.961 -18.344 2.651 1.00 37.55 225 PRO C CA 1
ATOM 1525 C C . PRO C 2 8 ? -29.341 -16.894 2.388 1.00 37.52 225 PRO C C 1
ATOM 1526 O O . PRO C 2 8 ? -28.781 -16.287 1.475 1.00 34.80 225 PRO C O 1
ATOM 1530 N N . PRO C 2 9 ? -30.312 -16.357 3.140 1.00 38.18 226 PRO C N 1
ATOM 1531 C CA . PRO C 2 9 ? -30.717 -14.976 2.879 1.00 35.57 226 PRO C CA 1
ATOM 1532 C C . PRO C 2 9 ? -29.603 -14.023 3.275 1.00 36.53 226 PRO C C 1
ATOM 1533 O O . PRO C 2 9 ? -28.671 -14.424 3.977 1.00 35.05 226 PRO C O 1
ATOM 1537 N N . TYR C 2 10 ? -29.681 -12.782 2.814 1.00 29.82 227 TYR C N 1
ATOM 1538 C CA . TYR C 2 10 ? -28.703 -11.796 3.230 1.00 29.32 227 TYR C CA 1
ATOM 1539 C C . TYR C 2 10 ? -28.738 -11.647 4.743 1.00 27.78 227 TYR C C 1
ATOM 1540 O O . TYR C 2 10 ? -29.806 -11.531 5.329 1.00 34.58 227 TYR C O 1
ATOM 1549 N N . VAL C 2 11 ? -27.561 -11.652 5.360 1.00 29.17 228 VAL C N 1
ATOM 1550 C CA . VAL C 2 11 ? -27.437 -11.412 6.786 1.00 34.33 228 VAL C CA 1
ATOM 1551 C C . VAL C 2 11 ? -26.956 -9.987 7.007 1.00 28.36 228 VAL C C 1
ATOM 1552 O O . VAL C 2 11 ? -25.811 -9.660 6.709 1.00 32.13 228 VAL C O 1
ATOM 1556 N N . ALA C 2 12 ? -27.841 -9.139 7.516 1.00 29.97 229 ALA C N 1
ATOM 1557 C CA . ALA C 2 12 ? -27.526 -7.734 7.701 1.00 29.62 229 ALA C CA 1
ATOM 1558 C C . ALA C 2 12 ? -26.699 -7.521 8.961 1.00 27.36 229 ALA C C 1
ATOM 1559 O O . ALA C 2 12 ? -26.727 -8.346 9.874 1.00 28.01 229 ALA C O 1
ATOM 1561 N N . PRO C 2 13 ? -25.950 -6.411 9.009 1.00 24.06 230 PRO C N 1
ATOM 1562 C CA . PRO C 2 13 ? -25.278 -6.007 10.243 1.00 29.63 230 PRO C CA 1
ATOM 1563 C C . PRO C 2 13 ? -26.305 -5.578 11.295 1.00 28.36 230 PRO C C 1
ATOM 1564 O O . PRO C 2 13 ? -27.494 -5.469 10.982 1.00 26.96 230 PRO C O 1
ATOM 1568 N N . PRO C 2 14 ? -25.868 -5.361 12.543 1.00 24.96 231 PRO C N 1
ATOM 1569 C CA . PRO C 2 14 ? -26.838 -4.901 13.542 1.00 26.38 231 PRO C CA 1
ATOM 1570 C C . PRO C 2 14 ? -27.561 -3.637 13.081 1.00 31.03 231 PRO C C 1
ATOM 1571 O O . PRO C 2 14 ? -26.980 -2.833 12.349 1.00 33.69 231 PRO C O 1
ATOM 1575 N N . SER C 2 15 ? -28.823 -3.486 13.463 1.00 32.62 232 SER C N 1
ATOM 1576 C CA . SER C 2 15 ? -29.597 -2.324 13.033 1.00 38.74 232 SER C CA 1
ATOM 1577 C C . SER C 2 15 ? -29.047 -1.050 13.666 1.00 36.30 232 SER C C 1
ATOM 1578 O O . SER C 2 15 ? -28.439 -1.093 14.738 1.00 35.50 232 SER C O 1
ATOM 1581 N N . TYR C 2 16 ? -29.254 0.075 12.984 1.00 34.23 233 TYR C N 1
ATOM 1582 C CA . TYR C 2 16 ? -28.828 1.379 13.483 1.00 32.70 233 TYR C CA 1
ATOM 1583 C C . TYR C 2 16 ? -29.500 1.680 14.824 1.00 38.32 233 TYR C C 1
ATOM 1584 O O . TYR C 2 16 ? -30.715 1.556 14.951 1.00 44.34 233 TYR C O 1
ATOM 1593 N N . GLU C 2 17 ? -28.703 2.064 15.816 1.00 37.05 234 GLU C N 1
ATOM 1594 C CA . GLU C 2 17 ? -29.217 2.322 17.162 1.00 44.03 234 GLU C CA 1
ATOM 1595 C C . GLU C 2 17 ? -29.175 3.811 17.492 1.00 48.54 234 GLU C C 1
ATOM 1596 O O . GLU C 2 17 ? -28.203 4.500 17.177 1.00 49.46 234 GLU C O 1
ATOM 1598 N N . ASP D 2 5 ? 24.686 1.886 28.439 1.00 67.22 222 ASP D N 1
ATOM 1599 C CA . ASP D 2 5 ? 24.245 2.403 29.727 1.00 68.74 222 ASP D CA 1
ATOM 1600 C C . ASP D 2 5 ? 22.722 2.423 29.809 1.00 68.82 222 ASP D C 1
ATOM 1601 O O . ASP D 2 5 ? 22.147 2.300 30.890 1.00 65.88 222 ASP D O 1
ATOM 1603 N N . ARG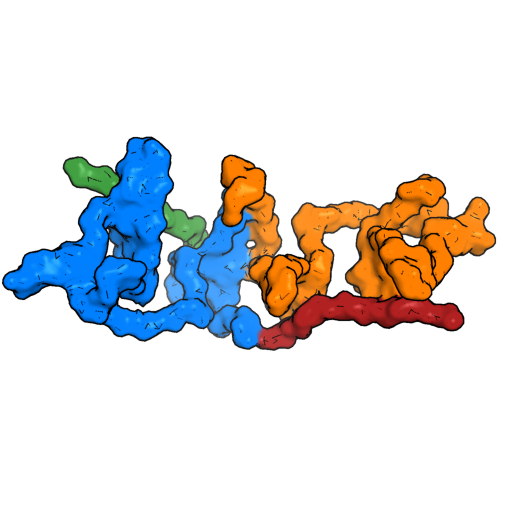 D 2 6 ? 22.078 2.581 28.656 1.00 65.59 223 ARG D N 1
ATOM 1604 C CA . ARG D 2 6 ? 20.621 2.575 28.570 1.00 61.70 223 ARG D CA 1
ATOM 1605 C C . ARG D 2 6 ? 20.155 1.535 27.551 1.00 60.91 223 ARG D C 1
ATOM 1606 O O . ARG D 2 6 ? 20.871 1.237 26.595 1.00 58.05 223 ARG D O 1
ATOM 1608 N N . PRO D 2 7 ? 18.955 0.968 27.760 1.00 61.52 224 PRO D N 1
ATOM 1609 C CA . PRO D 2 7 ? 18.379 -0.051 26.873 1.00 57.21 224 PRO D CA 1
ATOM 1610 C C . PRO D 2 7 ? 17.901 0.546 25.554 1.00 53.37 224 PRO D C 1
ATOM 1611 O O . PRO D 2 7 ? 17.834 1.772 25.447 1.00 53.77 224 PRO D O 1
ATOM 1615 N N . PRO D 2 8 ? 17.576 -0.303 24.563 1.00 55.06 225 PRO D N 1
ATOM 1616 C CA . PRO D 2 8 ? 16.995 0.218 23.323 1.00 55.11 225 PRO D CA 1
ATOM 1617 C C . PRO D 2 8 ? 15.772 1.071 23.614 1.00 54.28 225 PRO D C 1
ATOM 1618 O O . PRO D 2 8 ? 14.994 0.722 24.498 1.00 52.54 225 PRO D O 1
ATOM 1622 N N . PRO D 2 9 ? 15.618 2.192 22.899 1.00 50.32 226 PRO D N 1
ATOM 1623 C CA . PRO D 2 9 ? 14.418 3.018 23.058 1.00 48.44 226 PRO D CA 1
ATOM 1624 C C . PRO D 2 9 ? 13.132 2.254 22.740 1.00 43.37 226 PRO D C 1
ATOM 1625 O O . PRO D 2 9 ? 13.160 1.256 22.017 1.00 39.34 226 PRO D O 1
ATOM 1629 N N . TYR D 2 10 ? 12.018 2.723 23.290 1.00 37.62 227 TYR D N 1
ATOM 1630 C CA . TYR D 2 10 ? 10.711 2.142 22.998 1.00 37.20 227 TYR D CA 1
ATOM 1631 C C . TYR D 2 10 ? 10.417 2.229 21.507 1.00 38.60 227 TYR D C 1
ATOM 1632 O O . TYR D 2 10 ? 10.637 3.274 20.888 1.00 37.84 227 TYR D O 1
ATOM 1641 N N . VAL D 2 11 ? 9.936 1.130 20.931 1.00 32.62 228 VAL D N 1
ATOM 1642 C CA . VAL D 2 11 ? 9.524 1.123 19.533 1.00 35.48 228 VAL D CA 1
ATOM 1643 C C . VAL D 2 11 ? 8.013 1.277 19.431 1.00 33.53 228 VAL D C 1
ATOM 1644 O O . VAL D 2 11 ? 7.263 0.382 19.813 1.00 35.31 228 VAL D O 1
ATOM 1648 N N . ALA D 2 12 ? 7.570 2.415 18.916 1.00 35.23 229 ALA D N 1
ATOM 1649 C CA . ALA D 2 12 ? 6.146 2.688 18.788 1.00 35.48 229 ALA D CA 1
ATOM 1650 C C . ALA D 2 12 ? 5.545 1.924 17.614 1.00 33.77 229 ALA D C 1
ATOM 1651 O O . ALA D 2 12 ? 6.256 1.564 16.676 1.00 36.03 229 ALA D O 1
ATOM 1653 N N . PRO D 2 13 ? 4.226 1.678 17.662 1.00 28.77 230 PRO D N 1
ATOM 1654 C CA . PRO D 2 13 ? 3.514 1.223 16.470 1.00 30.05 230 PRO D CA 1
ATOM 1655 C C . PRO D 2 13 ? 3.435 2.356 15.447 1.00 32.24 230 PRO D C 1
ATOM 1656 O O . PRO D 2 13 ? 3.883 3.478 15.723 1.00 28.11 230 PRO D O 1
ATOM 1660 N N . PRO D 2 14 ? 2.906 2.066 14.254 1.00 23.44 231 PRO D N 1
ATOM 1661 C CA . PRO D 2 14 ? 2.683 3.135 13.274 1.00 28.40 231 PRO D CA 1
ATOM 1662 C C . PRO D 2 14 ? 1.799 4.241 13.835 1.00 32.30 231 PRO D C 1
ATOM 1663 O O . PRO D 2 14 ? 0.854 3.959 14.567 1.00 26.92 231 PRO D O 1
ATOM 1667 N N . SER D 2 15 ? 2.103 5.488 13.498 1.00 37.75 232 SER D N 1
ATOM 1668 C CA . SER D 2 15 ? 1.291 6.592 13.979 1.00 36.06 232 SER D CA 1
ATOM 1669 C C . SER D 2 15 ? -0.100 6.573 13.366 1.00 31.53 232 SER D C 1
ATOM 1670 O O . SER D 2 15 ? -0.333 5.973 12.308 1.00 31.31 232 SER D O 1
ATOM 1673 N N . TYR D 2 16 ? -1.023 7.236 14.054 1.00 32.78 233 TYR D N 1
ATOM 1674 C CA . TYR D 2 16 ? -2.355 7.448 13.536 1.00 30.89 233 TYR D CA 1
ATOM 1675 C C . TYR D 2 16 ? -2.246 8.370 12.330 1.00 38.77 233 TYR D C 1
ATOM 1676 O O . TYR D 2 16 ? -1.624 9.429 12.424 1.00 44.74 233 TYR D O 1
ATOM 1685 N N . GLU D 2 17 ? -2.823 7.964 11.203 1.00 39.33 234 GLU D N 1
ATOM 1686 C CA . GLU D 2 17 ? -2.861 8.822 10.015 1.00 47.73 234 GLU D CA 1
ATOM 1687 C C . GLU D 2 17 ? -4.200 8.714 9.300 1.00 50.35 234 GLU D C 1
ATOM 1688 O O . GLU D 2 17 ? -5.048 9.593 9.432 1.00 57.10 234 GLU D O 1
#

=== Feature glossary ===
Feature key, reading from the visual/contextual features back to the raw sequence:

Rendered structure images. Six rendered views show the 3D structure from the faces of a cube — i.e. along ±x, ±y, ±z. Rendering representation is drawn randomly per protein from cartoon (secondary-structure ribbons), sticks (backbone bonds), or molecular surface; coloring is either N→C rainbow (blue at the N-terminus through red at the C-terminus) or one color per chain.

Contact-map, Ramachandran, and PAE plots. The contact map is a binary N×N matrix image: pixel (i, j) is dark where Cα_i and Cα_j are within 8 Å and |i−j|>4. Because the |i−j|>4 filter removes local helical contacts, off-diagonal stripes parallel to the main diagonal indicate parallel β-sheets; stripes perpendicular to it indicate antiparallel β-sheets. The Ramachandran plot scatters every residue's (φ, ψ) pair against the sterically allowed regions. The PAE heatmap renders the predicted-aligned-error matrix.

InterPro / GO / CATH / organism. Database cross-references. InterPro integrates a dozen domain/family signature databases into unified entries with residue-range hits. GO terms attach function/process/location labels with evidence codes. CATH codes position the fold in a four-level structural taxonomy. Organism is the NCBI-taxonomy species name.

Nearest PDB structures. The Foldseek neighbor list gives the closest experimentally determined structures in the PDB, ranked by structural alignment. TM-score near 1 means near-identical fold; near 0.3 means only rough topology match. This is how one finds what a novel AlphaFold prediction most resembles in the solved-structure universe.

Predicted aligned error. PAE(i, j) answers: if I align the predicted and true structures on residue i, how far off (in Å) do I expect residue j to be? A block-diagonal PAE matrix with low values on the blocks and high values off-diagonal is the signature of a multi-domain protein with confidently predicted domains but uncertain inter-domain orientation.

Solvent-accessible surface area. Accessible surface area quantifies burial. A residue with SASA near zero is packed into the hydrophobic core; one with SASA >100 Å² sits on the surface. Computed here via the Shrake–Rupley numerical algorithm with a 1.4 Å probe.

B-factor. B-factor (Debye–Waller factor) reflects atomic displacement in the crystal lattice. It is an experimental observable (units Å²), not a prediction; low values mean the atom is pinned down, high values mean it moves or is heterogeneous across the crystal.

pLDDT. For AlphaFold models, the B-factor field carries pLDDT — the model's own estimate of local accuracy on a 0–100 scale. Regions with pLDDT<50 should be treated as essentially unmodeled; they often correspond to intrinsically disordered segments.

Backbone torsions (φ/ψ). φ (phi) and ψ (psi) are the two rotatable backbone dihedrals per residue: φ is the C(i-1)–N–Cα–C torsion, ψ is the N–Cα–C–N(i+1) torsion, both in degrees on (−180°, 180°]. α-helical residues cluster near (−60°, −45°); β-strand residues near (−120°, +130°). A Ramachandran plot is simply a scatter of (φ, ψ) for every residue.

Radius of gyration, Cα contacts, bounding box. Radius of gyration (Rg) is the root-mean-square distance of Cα atoms from their centroid — a single number for overall size and compactness. A globular domain of N residues has Rg ≈ 2.2·N^0.38 Å; an extended or disordered chain has a much larger Rg. The Cα contact count is the number of residue pairs whose Cα atoms are within 8 Å and are more than four positions apart in sequence — a standard proxy for tertiary packing density. The bounding box is the smallest axis-aligned box enclosing all Cα atoms.

Secondary structure (3-state, P-SEA). Three-state secondary structure (P-SEA) collapses the eight DSSP classes into helix (a), strand (b), and coil (c). P-SEA assigns these from Cα geometry alone — distances and angles — without requiring backbone oxygens, so it works on any Cα trace.

Secondary structure (8-state, DSSP). DSSP 8-state secondary structure assigns each residue one of H (α-helix), G (3₁₀-helix), I (π-helix), E (e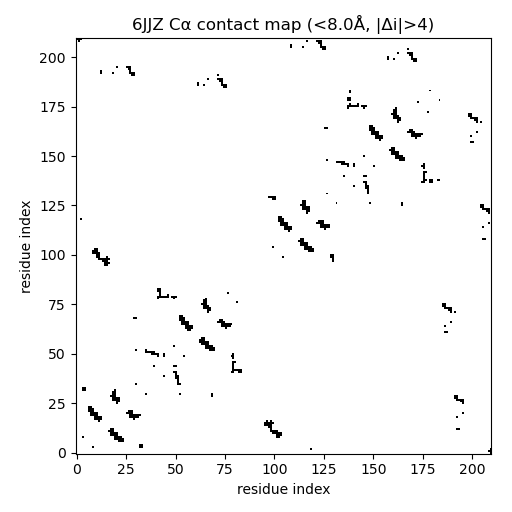xtended β-strand), B (isolated β-bridge), T (hydrogen-bonded turn), S (bend), or '-' (coil). The assignment is computed from backbone hydrogen-bond geometry via the Kabsch–Sander algorithm.

Foldseek 3Di. A 3Di character summarizes, for each residue, the relative orientation of the Cα frame of its nearest spatial neighbor. Because it encodes fold topology rather than chemistry, 3Di alignments detect remote structural similarity that sequence alignment misses.

mmCIF coordinates. The mmCIF block holds the 3D Cartesian coordinates of each backbone atom (N, Cα, C, O) in ångströms. mmCIF is the PDB's canonical archive format — a tagged-loop text representation of the atomic model.

Sequence. Sequence gives the chain of amino acids in standard one-letter code (A=alanine, C=cysteine, …, Y=tyrosine), read N→C. It is the only feature that is directly encoded by the gene; all structural features are derived from the folded form of this sequence.